Protein AF-0000000078792169 (afdb_homodimer)

Structure (mmCIF, N/CA/C/O backbone):
data_AF-0000000078792169-model_v1
#
loop_
_entity.id
_entity.type
_entity.pdbx_description
1 polymer 'PTS system, Fru family, IIB component'
#
loop_
_atom_site.group_PDB
_atom_site.id
_atom_site.type_symbol
_atom_site.label_atom_id
_atom_site.label_alt_id
_atom_site.label_comp_id
_atom_site.label_asym_id
_atom_site.label_entity_id
_atom_site.label_seq_id
_atom_site.pdbx_PDB_ins_code
_atom_site.Cartn_x
_atom_site.Cartn_y
_atom_site.Cartn_z
_atom_site.occupancy
_atom_site.B_iso_or_equiv
_atom_site.auth_seq_id
_atom_site.auth_comp_id
_atom_site.auth_asym_id
_atom_site.auth_atom_id
_atom_site.pdbx_PDB_model_num
ATOM 1 N N . MET A 1 1 ? 12.461 13.266 -3.463 1 94.94 1 MET A N 1
ATOM 2 C CA . MET A 1 1 ? 11.32 12.664 -4.148 1 94.94 1 MET A CA 1
ATOM 3 C C . MET A 1 1 ? 10.031 13.398 -3.814 1 94.94 1 MET A C 1
ATOM 5 O O . MET A 1 1 ? 10.016 14.266 -2.939 1 94.94 1 MET A O 1
ATOM 9 N N . LYS A 1 2 ? 8.969 13.133 -4.602 1 97.81 2 LYS A N 1
ATOM 10 C CA . LYS A 1 2 ? 7.66 13.734 -4.355 1 97.81 2 LYS A CA 1
ATOM 11 C C . LYS A 1 2 ? 6.695 12.711 -3.756 1 97.81 2 LYS A C 1
ATOM 13 O O . LYS A 1 2 ? 6.398 11.688 -4.379 1 97.81 2 LYS A O 1
ATOM 18 N N . ILE A 1 3 ? 6.25 13.055 -2.539 1 98.5 3 ILE A N 1
ATOM 19 C CA . ILE A 1 3 ? 5.359 12.164 -1.798 1 98.5 3 ILE A CA 1
ATOM 20 C C . ILE A 1 3 ? 3.992 12.82 -1.635 1 98.5 3 ILE A C 1
ATOM 22 O O . ILE A 1 3 ? 3.9 14.016 -1.333 1 98.5 3 ILE A O 1
ATOM 26 N N . VAL A 1 4 ? 2.941 12.086 -1.931 1 98.88 4 VAL A N 1
ATOM 27 C CA . VAL A 1 4 ? 1.615 12.516 -1.499 1 98.88 4 VAL A CA 1
ATOM 28 C C . VAL A 1 4 ? 1.024 11.484 -0.538 1 98.88 4 VAL A C 1
ATOM 30 O O . VAL A 1 4 ? 1.412 10.312 -0.557 1 98.88 4 VAL A O 1
ATOM 33 N N . GLY A 1 5 ? 0.133 11.961 0.322 1 98.5 5 GLY A N 1
ATOM 34 C CA . GLY A 1 5 ? -0.424 11 1.265 1 98.5 5 GLY A CA 1
ATOM 35 C C . GLY A 1 5 ? -1.726 11.469 1.89 1 98.5 5 GLY A C 1
ATOM 36 O O . GLY A 1 5 ? -2.16 12.602 1.66 1 98.5 5 GLY A O 1
ATOM 37 N N . ILE A 1 6 ? -2.41 10.523 2.574 1 98.75 6 ILE A N 1
ATOM 38 C CA . ILE A 1 6 ? -3.576 10.797 3.406 1 98.75 6 ILE A CA 1
ATOM 39 C C . ILE A 1 6 ? -3.328 10.281 4.824 1 98.75 6 ILE A C 1
ATOM 41 O O . ILE A 1 6 ? -2.793 9.188 5.012 1 98.75 6 ILE A O 1
ATOM 45 N N . SER A 1 7 ? -3.629 11.055 5.762 1 9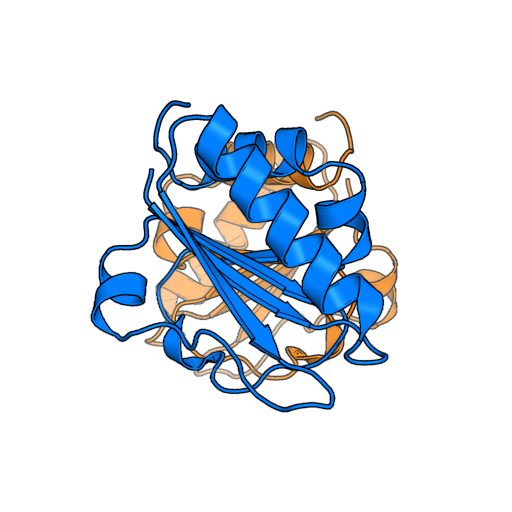8.75 7 SER A N 1
ATOM 46 C CA . SER A 1 7 ? -3.68 10.586 7.141 1 98.75 7 SER A CA 1
ATOM 47 C C . SER A 1 7 ? -5.105 10.609 7.684 1 98.75 7 SER A C 1
ATOM 49 O O . SER A 1 7 ? -5.844 11.57 7.453 1 98.75 7 SER A O 1
ATOM 51 N N . ALA A 1 8 ? -5.562 9.57 8.305 1 98.38 8 ALA A N 1
ATOM 52 C CA . ALA A 1 8 ? -6.906 9.43 8.867 1 98.38 8 ALA A CA 1
ATOM 53 C C . ALA A 1 8 ? -6.922 8.406 10 1 98.38 8 ALA A C 1
ATOM 55 O O . ALA A 1 8 ? -6.781 7.203 9.766 1 98.38 8 ALA A O 1
ATOM 56 N N . CYS A 1 9 ? -7.145 8.883 11.242 1 97.5 9 CYS A N 1
ATOM 57 C CA . CYS A 1 9 ? -7.246 7.949 12.359 1 97.5 9 CYS A CA 1
ATOM 58 C C . CYS A 1 9 ? -8.703 7.602 12.648 1 97.5 9 CYS A C 1
ATOM 60 O O . CYS A 1 9 ? -9.617 8.258 12.141 1 97.5 9 CYS A O 1
ATOM 62 N N . ALA A 1 10 ? -8.875 6.68 13.469 1 95.5 10 ALA A N 1
ATOM 63 C CA . ALA A 1 10 ? -10.211 6.156 13.75 1 95.5 10 ALA A CA 1
ATOM 64 C C . ALA A 1 10 ? -11.094 7.227 14.391 1 95.5 10 ALA A C 1
ATOM 66 O O . ALA A 1 10 ? -12.281 7.332 14.07 1 95.5 10 ALA A O 1
ATOM 67 N N . ALA A 1 11 ? -10.484 8.062 15.234 1 95.38 11 ALA A N 1
ATOM 68 C CA . ALA A 1 11 ? -11.258 9.086 15.945 1 95.38 11 ALA A CA 1
ATOM 69 C C . ALA A 1 11 ? -11.352 10.367 15.125 1 95.38 11 ALA A C 1
ATOM 71 O O . ALA A 1 11 ? -12.172 11.242 15.414 1 95.38 11 ALA A O 1
ATOM 72 N N . GLY A 1 12 ? -10.547 10.438 14.094 1 94.75 12 GLY A N 1
ATOM 73 C CA . GLY A 1 12 ? -10.555 11.594 13.211 1 94.75 12 GLY A CA 1
ATOM 74 C C . GLY A 1 12 ? -10.008 12.844 13.875 1 94.75 12 GLY A C 1
ATOM 75 O O . GLY A 1 12 ? -10.328 13.961 13.453 1 94.75 12 GLY A O 1
ATOM 76 N N . ILE A 1 13 ? -9.125 12.703 14.828 1 95.44 13 ILE A N 1
ATOM 77 C CA . ILE A 1 13 ? -8.672 13.859 15.594 1 95.44 13 ILE A CA 1
ATOM 78 C C . ILE A 1 13 ? -7.148 13.883 15.648 1 95.44 13 ILE A C 1
ATOM 80 O O . ILE A 1 13 ? -6.488 14.164 14.641 1 95.44 13 ILE A O 1
ATOM 84 N N . ALA A 1 14 ? -6.578 13.516 16.891 1 96.56 14 ALA A N 1
ATOM 85 C CA . ALA A 1 14 ? -5.188 13.797 17.219 1 96.56 14 ALA A CA 1
ATOM 86 C C . ALA A 1 14 ? -4.234 13.023 16.312 1 96.56 14 ALA A C 1
ATOM 88 O O . ALA A 1 14 ? -3.316 13.602 15.734 1 96.56 14 ALA A O 1
ATOM 89 N N . HIS A 1 15 ? -4.492 11.75 16.141 1 98.12 15 HIS A N 1
ATOM 90 C CA . HIS A 1 15 ? -3.52 10.953 15.398 1 98.12 15 HIS A CA 1
ATOM 91 C C . HIS A 1 15 ? -3.508 11.32 13.922 1 98.12 15 HIS A C 1
ATOM 93 O O . HIS A 1 15 ? -2.475 11.211 13.258 1 98.12 15 HIS A O 1
ATOM 99 N N . THR A 1 16 ? -4.695 11.812 13.43 1 98.44 16 THR A N 1
ATOM 100 C CA . THR A 1 16 ? -4.777 12.289 12.047 1 98.44 16 THR A CA 1
ATOM 101 C C . THR A 1 16 ? -3.795 13.43 11.812 1 98.44 16 THR A C 1
ATOM 103 O O . THR A 1 16 ? -2.988 13.383 10.883 1 98.44 16 THR A O 1
ATOM 106 N N . TYR A 1 17 ? -3.719 14.352 12.695 1 98.38 17 TYR A N 1
ATOM 107 C CA . TYR A 1 17 ? -2.943 15.57 12.5 1 98.38 17 TYR A CA 1
ATOM 108 C C . TYR A 1 17 ? -1.492 15.367 12.914 1 98.38 17 TYR A C 1
ATOM 110 O O . TYR A 1 17 ? -0.578 15.898 12.281 1 98.38 17 TYR A O 1
ATOM 118 N N . ILE A 1 18 ? -1.278 14.57 13.906 1 98.69 18 ILE A N 1
ATOM 119 C CA . ILE A 1 18 ? 0.078 14.258 14.344 1 98.69 18 ILE A CA 1
ATOM 120 C C . ILE A 1 18 ? 0.81 13.492 13.242 1 98.69 18 ILE A C 1
ATOM 122 O O . ILE A 1 18 ? 1.957 13.805 12.922 1 98.69 18 ILE A O 1
ATOM 126 N N . ALA A 1 19 ? 0.123 12.539 12.703 1 98.69 19 ALA A N 1
ATOM 127 C CA . ALA A 1 19 ? 0.736 11.766 11.625 1 98.69 19 ALA A CA 1
ATOM 128 C C . ALA A 1 19 ? 1.153 12.672 10.469 1 98.69 19 ALA A C 1
ATOM 130 O O . ALA A 1 19 ? 2.273 12.57 9.961 1 98.69 19 ALA A O 1
ATOM 131 N N . LYS A 1 20 ? 0.265 13.555 10.07 1 98.75 20 LYS A N 1
ATOM 132 C CA . LYS A 1 20 ? 0.604 14.5 9.008 1 98.75 20 LYS A CA 1
ATOM 133 C C . LYS A 1 20 ? 1.866 15.289 9.359 1 98.75 20 LYS A C 1
ATOM 135 O O . LYS A 1 20 ? 2.795 15.367 8.555 1 98.75 20 LYS A O 1
ATOM 140 N N . GLU A 1 21 ? 1.903 15.812 10.523 1 98.81 21 GLU A N 1
ATOM 141 C CA . GLU A 1 21 ? 3.035 16.641 10.93 1 98.81 21 GLU A CA 1
ATOM 142 C C . GLU A 1 21 ? 4.336 15.844 10.914 1 98.81 21 GLU A C 1
ATOM 144 O O . GLU A 1 21 ? 5.363 16.328 10.438 1 98.81 21 GLU A O 1
ATOM 149 N N . LYS A 1 22 ? 4.246 14.641 11.469 1 98.75 22 LYS A N 1
ATOM 150 C CA . LYS A 1 22 ? 5.422 13.781 11.516 1 98.75 22 LYS A CA 1
ATOM 151 C C . LYS A 1 22 ? 5.898 13.422 10.109 1 98.75 22 LYS A C 1
ATOM 153 O O . LYS A 1 22 ? 7.098 13.422 9.836 1 98.75 22 LYS A O 1
ATOM 158 N N . ILE A 1 23 ? 5.008 13.094 9.195 1 98.69 23 ILE A N 1
ATOM 159 C CA . ILE A 1 23 ? 5.348 12.734 7.82 1 98.69 23 ILE A CA 1
ATOM 160 C C . ILE A 1 23 ? 5.996 13.922 7.117 1 98.69 23 ILE A C 1
ATOM 162 O O . ILE A 1 23 ? 7.043 13.781 6.48 1 98.69 23 ILE A O 1
ATOM 166 N N . LEU A 1 24 ? 5.391 15.141 7.262 1 98.88 24 LEU A N 1
ATOM 167 C CA . LEU A 1 24 ? 5.906 16.328 6.602 1 98.88 24 LEU A CA 1
ATOM 168 C C . LEU A 1 24 ? 7.305 16.672 7.098 1 98.88 24 LEU A C 1
ATOM 170 O O . LEU A 1 24 ? 8.195 16.984 6.305 1 98.88 24 LEU A O 1
ATOM 174 N N . GLN A 1 25 ? 7.445 16.547 8.359 1 98.75 25 GLN A N 1
ATOM 175 C CA . GLN A 1 25 ? 8.75 16.859 8.93 1 98.75 25 GLN A CA 1
ATOM 176 C C . GLN A 1 25 ? 9.805 15.867 8.461 1 98.75 25 GLN A C 1
ATOM 178 O O . GLN A 1 25 ? 10.906 16.266 8.07 1 98.75 25 GLN A O 1
ATOM 183 N N . ALA A 1 26 ? 9.516 14.594 8.539 1 98.56 26 ALA A N 1
ATOM 184 C CA . ALA A 1 26 ? 10.461 13.562 8.125 1 98.56 26 ALA A CA 1
ATOM 185 C C . ALA A 1 26 ? 10.812 13.703 6.645 1 98.56 26 ALA A C 1
ATOM 187 O O . ALA A 1 26 ? 11.969 13.523 6.254 1 98.56 26 ALA A O 1
ATOM 188 N N . ALA A 1 27 ? 9.805 13.992 5.848 1 98.5 27 ALA A N 1
ATOM 189 C CA . ALA A 1 27 ? 10.039 14.203 4.422 1 98.5 27 ALA A CA 1
ATOM 190 C C . ALA A 1 27 ? 10.969 15.391 4.191 1 98.5 27 ALA A C 1
ATOM 192 O O . ALA A 1 27 ? 11.914 15.305 3.402 1 98.5 27 ALA A O 1
ATOM 193 N N . LYS A 1 28 ? 10.633 16.438 4.879 1 98.56 28 LYS A N 1
ATOM 194 C CA . LYS A 1 28 ? 11.469 17.625 4.773 1 98.56 28 LYS A CA 1
ATOM 195 C C . LYS A 1 28 ? 12.914 17.328 5.164 1 98.56 28 LYS A C 1
ATOM 197 O O . LYS A 1 28 ? 13.852 17.703 4.449 1 98.56 28 LYS A O 1
ATOM 202 N N . ASP A 1 29 ? 13.117 16.609 6.195 1 98.31 29 ASP A N 1
ATOM 203 C CA . ASP A 1 29 ? 14.453 16.266 6.684 1 98.31 29 ASP A CA 1
ATOM 204 C C . ASP A 1 29 ? 15.203 15.406 5.664 1 98.31 29 ASP A C 1
ATOM 206 O O . ASP A 1 29 ? 16.438 15.461 5.59 1 98.31 29 ASP A O 1
ATOM 210 N N . ALA A 1 30 ? 14.492 14.664 4.961 1 97.31 30 ALA A N 1
ATOM 211 C CA . ALA A 1 30 ? 15.094 13.773 3.971 1 97.31 30 ALA A CA 1
ATOM 212 C C . ALA A 1 30 ? 15.281 14.492 2.635 1 97.31 30 ALA A C 1
ATOM 214 O O . ALA A 1 30 ? 15.805 13.906 1.682 1 97.31 30 ALA A O 1
ATOM 215 N N . GLY A 1 31 ? 14.805 15.719 2.551 1 97.5 31 GLY A N 1
ATOM 216 C CA . GLY A 1 31 ? 14.953 16.5 1.328 1 97.5 31 GLY A CA 1
ATOM 217 C C . GLY A 1 31 ? 13.844 16.234 0.326 1 97.5 31 GLY A C 1
ATOM 218 O O . GLY A 1 31 ? 14.008 16.484 -0.869 1 97.5 31 GLY A O 1
ATOM 219 N N . ASP A 1 32 ? 12.75 15.742 0.793 1 98 32 ASP A N 1
ATOM 220 C CA . ASP A 1 32 ? 11.633 15.398 -0.078 1 98 32 ASP A CA 1
ATOM 221 C C . ASP A 1 32 ? 10.562 16.484 -0.056 1 98 32 ASP A C 1
ATOM 223 O O . ASP A 1 32 ? 10.531 17.312 0.86 1 98 32 ASP A O 1
ATOM 227 N N . THR A 1 33 ? 9.805 16.5 -1.119 1 98.25 33 THR A N 1
ATOM 228 C CA . THR A 1 33 ? 8.555 17.266 -1.12 1 98.25 33 THR A CA 1
ATOM 229 C C . THR A 1 33 ? 7.375 16.344 -0.781 1 98.25 33 THR A C 1
ATOM 231 O O . THR A 1 33 ? 7.23 15.273 -1.359 1 98.25 33 THR A O 1
ATOM 234 N N . ALA A 1 34 ? 6.562 16.859 0.216 1 98.75 34 ALA A N 1
ATOM 235 C CA . ALA A 1 34 ? 5.445 16.016 0.613 1 98.75 34 ALA A CA 1
ATOM 236 C C . ALA A 1 34 ? 4.172 16.828 0.802 1 98.75 34 ALA A C 1
ATOM 238 O O . ALA A 1 34 ? 4.215 17.953 1.325 1 98.75 34 ALA A O 1
ATOM 239 N N . TYR A 1 35 ? 3.049 16.328 0.311 1 98.94 35 TYR A N 1
ATOM 240 C CA . TYR A 1 35 ? 1.71 16.859 0.557 1 98.94 35 TYR A CA 1
ATOM 241 C C . TYR A 1 35 ? 0.825 15.805 1.212 1 98.94 35 TYR A C 1
ATOM 243 O O . TYR A 1 35 ? 0.698 14.688 0.704 1 98.94 35 TYR A O 1
ATOM 251 N N . VAL A 1 36 ? 0.231 16.203 2.35 1 98.88 36 VAL A N 1
ATOM 252 C CA . VAL A 1 36 ? -0.573 15.219 3.07 1 98.88 36 VAL A CA 1
ATOM 253 C C . VAL A 1 36 ? -1.98 15.766 3.295 1 98.88 36 VAL A C 1
ATOM 255 O O . VAL A 1 36 ? -2.154 16.797 3.955 1 98.88 36 VAL A O 1
ATOM 258 N N . GLU A 1 37 ? -2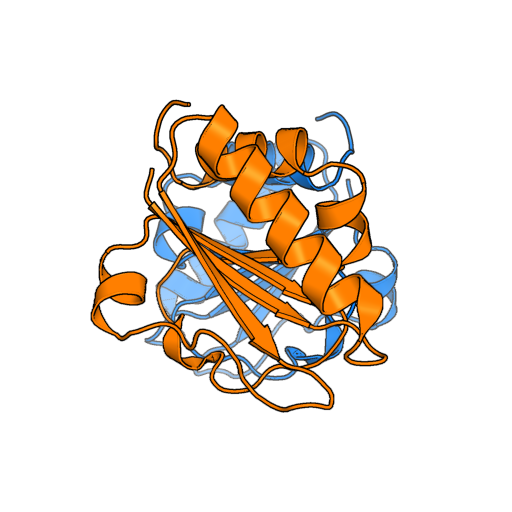.939 15.133 2.705 1 98.88 37 GLU A N 1
ATOM 259 C CA . GLU A 1 37 ? -4.363 15.352 2.932 1 98.88 37 GLU A CA 1
ATOM 260 C C . GLU A 1 37 ? -4.824 14.695 4.23 1 98.88 37 GLU A C 1
ATOM 262 O O . GLU A 1 37 ? -4.434 13.562 4.531 1 98.88 37 GLU A O 1
ATOM 267 N N . THR A 1 38 ? -5.613 15.414 5.043 1 98.75 38 THR A N 1
ATOM 268 C CA . THR A 1 38 ? -6.18 14.812 6.242 1 98.75 38 THR A CA 1
ATOM 269 C C . THR A 1 38 ? -7.672 14.555 6.062 1 98.75 38 THR A C 1
ATOM 271 O O . THR A 1 38 ? -8.383 15.359 5.457 1 98.75 38 THR A O 1
ATOM 274 N N . GLN A 1 39 ? -8.18 13.438 6.539 1 98.25 39 GLN A N 1
ATOM 275 C CA . GLN A 1 39 ? -9.602 13.109 6.598 1 98.25 39 GLN A CA 1
ATOM 276 C C . GLN A 1 39 ? -10.023 12.727 8.016 1 98.25 39 GLN A C 1
ATOM 278 O O . GLN A 1 39 ? -9.5 11.766 8.586 1 98.25 39 GLN A O 1
ATOM 283 N N . GLY A 1 40 ? -10.852 13.547 8.586 1 96.62 40 GLY A N 1
ATOM 284 C CA . GLY A 1 40 ? -11.312 13.32 9.945 1 96.62 40 GLY A CA 1
ATOM 285 C C . GLY A 1 40 ? -12.664 13.938 10.227 1 96.62 40 GLY A C 1
ATOM 286 O O . GLY A 1 40 ? -13.508 14.055 9.336 1 96.62 40 GLY A O 1
ATOM 287 N N . THR A 1 41 ? -12.898 14.211 11.508 1 95.88 41 THR A N 1
ATOM 288 C CA . THR A 1 41 ? -14.203 14.672 11.977 1 95.88 41 THR A CA 1
ATOM 289 C C . THR A 1 41 ? -14.539 16.031 11.375 1 95.88 41 THR A C 1
ATOM 291 O O . THR A 1 41 ? -15.711 16.375 11.203 1 95.88 41 THR A O 1
ATOM 294 N N . ILE A 1 42 ? -13.555 16.797 11.109 1 94.19 42 ILE A N 1
ATOM 295 C CA . ILE A 1 42 ? -13.773 18.141 10.562 1 94.19 42 ILE A CA 1
ATOM 296 C C . ILE A 1 42 ? -13.914 18.062 9.047 1 94.19 42 ILE A C 1
ATOM 298 O O . ILE A 1 42 ? -14.195 19.062 8.391 1 94.19 42 ILE A O 1
ATOM 302 N N . GLY A 1 43 ? -13.758 16.953 8.508 1 96.62 43 GLY A N 1
ATOM 303 C CA . GLY A 1 43 ? -13.797 16.781 7.062 1 96.62 43 GLY A CA 1
ATOM 304 C C . GLY A 1 43 ? -12.414 16.656 6.445 1 96.62 43 GLY A C 1
ATOM 305 O O . GLY A 1 43 ? -11.477 16.203 7.102 1 96.62 43 GLY A O 1
ATOM 306 N N . THR A 1 44 ? -12.383 16.922 5.117 1 97.88 44 THR A N 1
ATOM 307 C CA . THR A 1 44 ? -11.125 16.844 4.383 1 97.88 44 THR A CA 1
ATOM 308 C C . THR A 1 44 ? -10.406 18.188 4.41 1 97.88 44 THR A C 1
ATOM 310 O O . THR A 1 44 ? -11 19.219 4.102 1 97.88 44 THR A O 1
ATOM 313 N N . GLU A 1 45 ? -9.156 18.141 4.887 1 98.06 45 GLU A N 1
ATOM 314 C CA . GLU A 1 45 ? -8.328 19.344 4.844 1 98.06 45 GLU A CA 1
ATOM 315 C C . GLU A 1 45 ? -7.074 19.125 4 1 98.06 45 GLU A C 1
ATOM 317 O O . GLU A 1 45 ? -6.551 18 3.949 1 98.06 45 GLU A O 1
ATOM 322 N N . ASP A 1 46 ? -6.555 20.25 3.307 1 98.44 46 ASP A N 1
ATOM 323 C CA . ASP A 1 46 ? -5.383 20.219 2.439 1 98.44 46 ASP A CA 1
ATOM 324 C C . ASP A 1 46 ? -5.523 19.141 1.364 1 98.44 46 ASP A C 1
ATOM 326 O O . ASP A 1 46 ? -4.609 18.344 1.161 1 98.44 46 ASP A O 1
ATOM 330 N N . ALA A 1 47 ? -6.668 19.156 0.768 1 98.62 47 ALA A N 1
ATOM 331 C CA . ALA A 1 47 ? -6.969 18.156 -0.257 1 98.62 47 ALA A CA 1
ATOM 332 C C . ALA A 1 47 ? -5.891 18.141 -1.339 1 98.62 47 ALA A C 1
ATOM 334 O O . ALA A 1 47 ? -5.453 19.203 -1.802 1 98.62 47 ALA A O 1
ATOM 335 N N . LEU A 1 48 ? -5.492 16.938 -1.703 1 98.75 48 LEU A N 1
ATOM 336 C CA . LEU A 1 48 ? -4.504 16.781 -2.762 1 98.75 48 LEU A CA 1
ATOM 337 C C . LEU A 1 48 ? -5.078 17.188 -4.113 1 98.75 48 LEU A C 1
ATOM 339 O O . LEU A 1 48 ? -6.234 16.906 -4.414 1 98.75 48 LEU A O 1
ATOM 343 N N . THR A 1 49 ? -4.25 17.844 -4.863 1 98.5 49 THR A N 1
ATOM 344 C CA . THR A 1 49 ? -4.664 18.188 -6.219 1 98.5 49 THR A CA 1
ATOM 345 C C . THR A 1 49 ? -4.285 17.078 -7.195 1 98.5 49 THR A C 1
ATOM 347 O O . THR A 1 49 ? -3.41 16.266 -6.906 1 98.5 49 THR A O 1
ATOM 350 N N . SER A 1 50 ? -5.035 17.109 -8.336 1 97.81 50 SER A N 1
ATOM 351 C CA . SER A 1 50 ? -4.715 16.141 -9.383 1 97.81 50 SER A CA 1
ATOM 352 C C . SER A 1 50 ? -3.264 16.281 -9.836 1 97.81 50 SER A C 1
ATOM 354 O O . SER A 1 50 ? -2.615 15.289 -10.172 1 97.81 50 SER A O 1
ATOM 356 N N . GLU A 1 51 ? -2.738 17.469 -9.906 1 98.38 51 GLU A N 1
ATOM 357 C CA . GLU A 1 51 ? -1.356 17.719 -10.305 1 98.38 51 GLU A CA 1
ATOM 358 C C . GLU A 1 51 ? -0.376 17.125 -9.297 1 98.38 51 GLU A C 1
ATOM 360 O O . GLU A 1 51 ? 0.605 16.484 -9.68 1 98.38 51 GLU A O 1
ATOM 365 N N . GLN A 1 52 ? -0.597 17.344 -8.031 1 98.56 52 GLN A N 1
ATOM 366 C CA . GLN A 1 52 ? 0.244 16.781 -6.98 1 98.56 52 GLN A CA 1
ATOM 367 C C . GLN A 1 52 ? 0.291 15.25 -7.078 1 98.56 52 GLN A C 1
ATOM 369 O O . GLN A 1 52 ? 1.361 14.648 -6.965 1 98.56 52 GLN A O 1
ATOM 374 N N . ILE A 1 53 ? -0.869 14.633 -7.27 1 98.31 53 ILE A N 1
ATOM 375 C CA . ILE A 1 53 ? -0.974 13.18 -7.34 1 98.31 53 ILE A CA 1
ATOM 376 C C . ILE A 1 53 ? -0.232 12.672 -8.578 1 98.31 53 ILE A C 1
ATOM 378 O O . ILE A 1 53 ? 0.525 11.703 -8.492 1 98.31 53 ILE A O 1
ATOM 382 N N . SER A 1 54 ? -0.451 13.359 -9.664 1 97.19 54 SER A N 1
ATOM 383 C CA . SER A 1 54 ? 0.174 12.93 -10.914 1 97.19 54 SER A CA 1
ATOM 384 C C . SER A 1 54 ? 1.694 13 -10.82 1 97.19 54 SER A C 1
ATOM 386 O O . SER A 1 54 ? 2.395 12.156 -11.383 1 97.19 54 SER A O 1
ATOM 388 N N . GLN A 1 55 ? 2.242 13.922 -10.125 1 97.31 55 GLN A N 1
ATOM 389 C CA . GLN A 1 55 ? 3.682 14.164 -10.07 1 97.31 55 GLN A CA 1
ATOM 390 C C . GLN A 1 55 ? 4.328 13.336 -8.961 1 97.31 55 GLN A C 1
ATOM 392 O O . GLN A 1 55 ? 5.559 13.242 -8.891 1 97.31 55 GLN A O 1
ATOM 397 N N . ALA A 1 56 ? 3.516 12.742 -8.148 1 97.88 56 ALA A N 1
ATOM 398 C CA . ALA A 1 56 ? 4.051 12.031 -6.992 1 97.88 56 ALA A CA 1
ATOM 399 C C . ALA A 1 56 ? 4.777 10.758 -7.418 1 97.88 56 ALA A C 1
ATOM 401 O O . ALA A 1 56 ? 4.316 10.047 -8.312 1 97.88 56 ALA A O 1
ATOM 402 N N . ASP A 1 57 ? 5.891 10.484 -6.707 1 97.25 57 ASP A N 1
ATOM 403 C CA . ASP A 1 57 ? 6.641 9.242 -6.922 1 97.25 57 ASP A CA 1
ATOM 404 C C . ASP A 1 57 ? 6.023 8.086 -6.141 1 97.25 57 ASP A C 1
ATOM 406 O O . ASP A 1 57 ? 6.152 6.926 -6.535 1 97.25 57 ASP A O 1
ATOM 410 N N . ILE A 1 58 ? 5.398 8.477 -5.105 1 97.94 58 ILE A N 1
ATOM 411 C CA . ILE A 1 58 ? 4.84 7.449 -4.23 1 97.94 58 ILE A CA 1
ATOM 412 C C . ILE A 1 58 ? 3.729 8.047 -3.375 1 97.94 58 ILE A C 1
ATOM 414 O O . ILE A 1 58 ? 3.742 9.25 -3.074 1 97.94 58 ILE A O 1
ATOM 418 N N . VAL A 1 59 ? 2.707 7.199 -3.029 1 98.62 59 VAL A N 1
ATOM 419 C CA . VAL A 1 59 ? 1.587 7.574 -2.17 1 98.62 59 VAL A CA 1
ATOM 420 C C . VAL A 1 59 ? 1.728 6.891 -0.811 1 98.62 59 VAL A C 1
ATOM 422 O O . VAL A 1 59 ? 1.961 5.684 -0.737 1 98.62 59 VAL A O 1
ATOM 425 N N . LEU A 1 60 ? 1.637 7.656 0.231 1 98.81 60 LEU A N 1
ATOM 426 C CA . LEU A 1 60 ? 1.646 7.125 1.59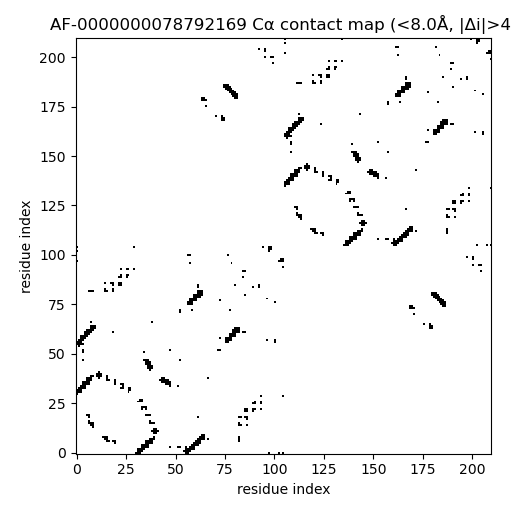 1 98.81 60 LEU A CA 1
ATOM 427 C C . LEU A 1 60 ? 0.285 7.309 2.254 1 98.81 60 LEU A C 1
ATOM 429 O O . LEU A 1 60 ? -0.135 8.438 2.518 1 98.81 60 LEU A O 1
ATOM 433 N N . LEU A 1 61 ? -0.374 6.223 2.533 1 98.56 61 LEU A N 1
ATOM 434 C CA . LEU A 1 61 ? -1.623 6.258 3.285 1 98.56 61 LEU A CA 1
ATOM 435 C C . LEU A 1 61 ? -1.398 5.824 4.73 1 98.56 61 LEU A C 1
ATOM 437 O O . LEU A 1 61 ? -1.21 4.637 5.004 1 98.56 61 LEU A O 1
ATOM 441 N N . ALA A 1 62 ? -1.351 6.793 5.586 1 98.5 62 ALA A N 1
ATOM 442 C CA . ALA A 1 62 ? -1.294 6.539 7.023 1 98.5 62 ALA A CA 1
ATOM 443 C C . ALA A 1 62 ? -2.689 6.562 7.641 1 98.5 62 ALA A C 1
ATOM 445 O O . ALA A 1 62 ? -3.127 7.586 8.164 1 98.5 62 ALA A O 1
ATOM 446 N N . ILE A 1 63 ? -3.344 5.391 7.613 1 98.06 63 ILE A N 1
ATOM 447 C CA . ILE A 1 63 ? -4.777 5.414 7.879 1 98.06 63 ILE A CA 1
ATOM 448 C C . ILE A 1 63 ? -5.164 4.219 8.75 1 98.06 63 ILE A C 1
ATOM 450 O O . ILE A 1 63 ? -4.547 3.154 8.656 1 98.06 63 ILE A O 1
ATOM 454 N N . ASP A 1 64 ? -6.195 4.469 9.547 1 96.31 64 ASP A N 1
ATOM 455 C CA . ASP A 1 64 ? -6.762 3.412 10.383 1 96.31 64 ASP A CA 1
ATOM 456 C C . ASP A 1 64 ? -8.195 3.098 9.969 1 96.31 64 ASP A C 1
ATOM 458 O O . ASP A 1 64 ? -8.836 2.209 10.539 1 96.31 64 ASP A O 1
ATOM 462 N N . VAL A 1 65 ? -8.719 3.879 8.969 1 94.5 65 VAL A N 1
ATOM 463 C CA . VAL A 1 65 ? -10.102 3.729 8.508 1 94.5 65 VAL A CA 1
ATOM 464 C C . VAL A 1 65 ? -10.148 3.84 6.984 1 94.5 65 VAL A C 1
ATOM 466 O O . VAL A 1 65 ? -9.156 4.223 6.352 1 94.5 65 VAL A O 1
ATOM 469 N N . LYS A 1 66 ? -11.305 3.492 6.496 1 92.44 66 LYS A N 1
ATOM 470 C CA . LYS A 1 66 ? -11.523 3.711 5.066 1 92.44 66 LYS A CA 1
ATOM 471 C C . LYS A 1 66 ? -11.477 5.199 4.727 1 92.44 66 LYS A C 1
ATOM 473 O O . LYS A 1 66 ? -11.984 6.027 5.484 1 92.44 66 LYS A O 1
ATOM 478 N N . ILE A 1 67 ? -10.906 5.43 3.543 1 95.06 67 ILE A N 1
ATOM 479 C CA . ILE A 1 67 ? -10.805 6.832 3.154 1 95.06 67 ILE A CA 1
ATOM 480 C C . ILE A 1 67 ? -11.578 7.066 1.859 1 95.06 67 ILE A C 1
ATOM 482 O O . ILE A 1 67 ? -11.828 6.129 1.103 1 95.06 67 ILE A O 1
ATOM 486 N N . ALA A 1 68 ? -11.953 8.305 1.704 1 95.06 68 ALA A N 1
ATOM 487 C CA . ALA A 1 68 ? -12.602 8.727 0.461 1 95.06 68 ALA A CA 1
ATOM 488 C C . ALA A 1 68 ? -11.562 9.023 -0.62 1 95.06 68 ALA A C 1
ATOM 490 O O . ALA A 1 68 ? -10.469 9.508 -0.323 1 95.06 68 ALA A O 1
ATOM 491 N N . GLY A 1 69 ? -11.961 8.727 -1.842 1 95.06 69 GLY A N 1
ATOM 492 C CA . GLY A 1 69 ? -11.156 9.141 -2.982 1 95.06 69 GLY A CA 1
ATOM 493 C C . GLY A 1 69 ? -9.922 8.281 -3.182 1 95.06 69 GLY A C 1
ATOM 494 O O . GLY A 1 69 ? -8.906 8.758 -3.697 1 95.06 69 GLY A O 1
ATOM 495 N N . ARG A 1 70 ? -9.867 7.07 -2.697 1 94.38 70 ARG A N 1
ATOM 496 C CA . ARG A 1 70 ? -8.727 6.18 -2.859 1 94.38 70 ARG A CA 1
ATOM 497 C C . ARG A 1 70 ? -8.438 5.922 -4.332 1 94.38 70 ARG A C 1
ATOM 499 O O . ARG A 1 70 ? -7.289 5.672 -4.711 1 94.38 70 ARG A O 1
ATOM 506 N N . GLU A 1 71 ? -9.523 5.891 -5.133 1 92.38 71 GLU A N 1
ATOM 507 C CA . GLU A 1 71 ? -9.422 5.578 -6.555 1 92.38 71 GLU A CA 1
ATOM 508 C C . GLU A 1 71 ? -8.508 6.562 -7.273 1 92.38 71 GLU A C 1
ATOM 510 O O . GLU A 1 71 ? -7.996 6.266 -8.352 1 92.38 71 GLU A O 1
ATOM 515 N N . ARG A 1 72 ? -8.258 7.719 -6.703 1 96 72 ARG A N 1
ATOM 516 C CA . ARG A 1 72 ? -7.414 8.742 -7.309 1 96 72 ARG A CA 1
ATOM 517 C C . ARG A 1 72 ? -5.961 8.273 -7.383 1 96 72 ARG A C 1
ATOM 519 O O . ARG A 1 72 ? -5.16 8.852 -8.117 1 96 72 ARG A O 1
ATOM 526 N N . PHE A 1 73 ? -5.652 7.215 -6.629 1 96.56 73 PHE A N 1
ATOM 527 C CA . PHE A 1 73 ? -4.27 6.758 -6.555 1 96.56 73 PHE A CA 1
ATOM 528 C C . PHE A 1 73 ? -4.055 5.539 -7.445 1 96.56 73 PHE A C 1
ATOM 530 O O . PHE A 1 73 ? -3.023 4.871 -7.352 1 96.56 73 PHE A O 1
ATOM 537 N N . ALA A 1 74 ? -5.043 5.203 -8.281 1 90.69 74 ALA A N 1
ATOM 538 C CA . ALA A 1 74 ? -4.918 4.062 -9.18 1 90.69 74 ALA A CA 1
ATOM 539 C C . ALA A 1 74 ? -3.674 4.184 -10.055 1 90.69 74 ALA A C 1
ATOM 541 O O . ALA A 1 74 ? -3.379 5.262 -10.578 1 90.69 74 ALA A O 1
ATOM 542 N N . GLY A 1 75 ? -2.959 3.076 -10.086 1 90.81 75 GLY A N 1
ATOM 543 C CA . GLY A 1 75 ? -1.788 3.035 -10.945 1 90.81 75 GLY A CA 1
ATOM 544 C C . GLY A 1 75 ? -0.53 3.541 -10.266 1 90.81 75 GLY A C 1
ATOM 545 O O . GLY A 1 75 ? 0.564 3.451 -10.82 1 90.81 75 GLY A O 1
ATOM 546 N N . LYS A 1 76 ? -0.672 4.117 -9.109 1 94.81 76 LYS A N 1
ATOM 547 C CA . LYS A 1 76 ? 0.465 4.605 -8.336 1 94.81 76 LYS A CA 1
ATOM 548 C C . LYS A 1 76 ? 1.028 3.512 -7.438 1 94.81 76 LYS A C 1
ATOM 550 O O . LYS A 1 76 ? 0.361 2.508 -7.176 1 94.81 76 LYS A O 1
ATOM 555 N N . LYS A 1 77 ? 2.27 3.646 -7.031 1 96.56 77 LYS A N 1
ATOM 556 C CA . LYS A 1 77 ? 2.799 2.871 -5.914 1 96.56 77 LYS A CA 1
ATOM 557 C C . LYS A 1 77 ? 2.268 3.391 -4.582 1 96.56 77 LYS A C 1
ATOM 559 O O . LYS A 1 77 ? 2.422 4.574 -4.266 1 96.56 77 LYS A O 1
ATOM 564 N N . VAL A 1 78 ? 1.648 2.553 -3.846 1 97.88 78 VAL A N 1
ATOM 565 C CA . VAL A 1 78 ? 1.002 2.967 -2.605 1 97.88 78 VAL A CA 1
ATOM 566 C C . VAL A 1 78 ? 1.558 2.158 -1.436 1 97.88 78 VAL A C 1
ATOM 568 O O . VAL A 1 78 ? 1.743 0.944 -1.546 1 97.88 78 VAL A O 1
ATOM 571 N N . VAL A 1 79 ? 1.894 2.83 -0.404 1 98.25 79 VAL A N 1
ATOM 572 C CA . VAL A 1 79 ? 2.186 2.211 0.884 1 98.25 79 VAL A CA 1
ATOM 573 C C . VAL A 1 79 ? 1.124 2.617 1.904 1 98.25 79 VAL A C 1
ATOM 575 O O . VAL A 1 79 ? 0.848 3.805 2.084 1 98.25 79 VAL A O 1
ATOM 578 N N . GLU A 1 80 ? 0.485 1.662 2.434 1 98.12 80 GLU A N 1
ATOM 579 C CA . GLU A 1 80 ? -0.512 1.891 3.475 1 98.12 80 GLU A CA 1
ATOM 580 C C . GLU A 1 80 ? -0.055 1.316 4.812 1 98.12 80 GLU A C 1
ATOM 582 O O . GLU A 1 80 ? 0.359 0.157 4.887 1 98.12 80 GLU A O 1
ATOM 587 N N . VAL A 1 81 ? -0.089 2.127 5.848 1 97.75 81 VAL A N 1
ATOM 588 C CA . VAL A 1 81 ? 0.279 1.713 7.199 1 97.75 81 VAL A CA 1
ATOM 589 C C . VAL A 1 81 ? -0.716 2.287 8.203 1 97.75 81 VAL A C 1
ATOM 591 O O . VAL A 1 81 ? -1.377 3.293 7.93 1 97.75 81 VAL A O 1
ATOM 594 N N . PRO A 1 82 ? -0.787 1.658 9.383 1 96.75 82 PRO A N 1
ATOM 595 C CA . PRO A 1 82 ? -1.538 2.312 10.461 1 96.75 82 PRO A CA 1
ATOM 596 C C . PRO A 1 82 ? -0.958 3.674 10.836 1 96.75 82 PRO A C 1
ATOM 598 O O . PRO A 1 82 ? 0.251 3.885 10.727 1 96.75 82 PRO A O 1
ATOM 601 N N . THR A 1 83 ? -1.818 4.57 11.359 1 97.94 83 THR A N 1
ATOM 602 C CA . THR A 1 83 ? -1.382 5.914 11.719 1 97.94 83 THR A CA 1
ATOM 603 C C . THR A 1 83 ? -0.259 5.855 12.75 1 97.94 83 THR A C 1
ATOM 605 O O . THR A 1 83 ? 0.675 6.66 12.711 1 97.94 83 THR A O 1
ATOM 608 N N . ASP A 1 84 ? -0.29 4.898 13.648 1 97.19 84 ASP A N 1
ATOM 609 C CA . ASP A 1 84 ? 0.706 4.785 14.711 1 97.19 84 ASP A CA 1
ATOM 610 C C . ASP A 1 84 ? 2.105 4.594 14.133 1 97.19 84 ASP A C 1
ATOM 612 O O . ASP A 1 84 ? 3.088 5.082 14.695 1 97.19 84 ASP A O 1
ATOM 616 N N . VAL A 1 85 ? 2.264 3.895 13.07 1 96.25 85 VAL A N 1
ATOM 617 C CA . VAL A 1 85 ? 3.555 3.648 12.438 1 96.25 85 VAL A CA 1
ATOM 618 C C . VAL A 1 85 ? 4.16 4.969 11.969 1 96.25 85 VAL A C 1
ATOM 620 O O . VAL A 1 85 ? 5.348 5.223 12.18 1 96.25 85 VAL A O 1
ATOM 623 N N . ALA A 1 86 ? 3.332 5.84 11.312 1 97.94 86 ALA A N 1
ATOM 624 C CA . ALA A 1 86 ? 3.797 7.137 10.82 1 97.94 86 ALA A CA 1
ATOM 625 C C . ALA A 1 86 ? 4.195 8.047 11.977 1 97.94 86 ALA A C 1
ATOM 627 O O . ALA A 1 86 ? 5.105 8.867 11.844 1 97.94 86 ALA A O 1
ATOM 628 N N . ILE A 1 87 ? 3.531 7.887 13.086 1 98.44 87 ILE A N 1
ATOM 629 C CA . ILE A 1 87 ? 3.787 8.727 14.242 1 98.44 87 ILE A CA 1
ATOM 630 C C . ILE A 1 87 ? 5.062 8.266 14.945 1 98.44 87 ILE A C 1
ATOM 632 O O . ILE A 1 87 ? 5.91 9.086 15.312 1 98.44 87 ILE A O 1
ATOM 636 N N . LYS A 1 88 ? 5.23 7.008 15.039 1 97.88 88 LYS A N 1
ATOM 637 C CA . LYS A 1 88 ? 6.297 6.457 15.867 1 97.88 88 LYS A CA 1
ATOM 638 C C . LYS A 1 88 ? 7.609 6.375 15.094 1 97.88 88 LYS A C 1
ATOM 640 O O . LYS A 1 88 ? 8.688 6.508 15.672 1 97.88 88 LYS A O 1
ATOM 645 N N . SER A 1 89 ? 7.539 6.129 13.836 1 97.19 89 SER A N 1
ATOM 646 C CA . SER A 1 89 ? 8.758 5.895 13.062 1 97.19 89 SER A CA 1
ATOM 647 C C . SER A 1 89 ? 8.688 6.59 11.711 1 97.19 89 SER A C 1
ATOM 649 O O . SER A 1 89 ? 8.922 5.965 10.672 1 97.19 89 SER A O 1
ATOM 651 N N . PRO A 1 90 ? 8.555 7.887 11.75 1 97.94 90 PRO A N 1
ATOM 652 C CA . PRO A 1 90 ? 8.375 8.602 10.484 1 97.94 90 PRO A CA 1
ATOM 653 C C . PRO A 1 90 ? 9.625 8.57 9.609 1 97.94 90 PRO A C 1
ATOM 655 O O . PRO A 1 90 ? 9.523 8.445 8.383 1 97.94 90 PRO A O 1
ATOM 658 N N . LYS A 1 91 ? 10.805 8.672 10.188 1 97.69 91 LYS A N 1
ATOM 659 C CA . LYS A 1 91 ? 12.031 8.695 9.406 1 97.69 91 LYS A CA 1
ATOM 660 C C . LYS A 1 91 ? 12.281 7.348 8.734 1 97.69 91 LYS A C 1
ATOM 662 O O . LYS A 1 91 ? 12.648 7.289 7.559 1 97.69 91 LYS A O 1
ATOM 667 N N . LYS A 1 92 ? 12.148 6.359 9.492 1 95.88 92 LYS A N 1
ATOM 668 C CA . LYS A 1 92 ? 12.289 5.023 8.922 1 95.88 92 LYS A CA 1
ATOM 669 C C . LYS A 1 92 ? 11.273 4.793 7.801 1 95.88 92 LYS A C 1
ATOM 671 O O . LYS A 1 92 ? 11.609 4.207 6.77 1 95.88 92 LYS A O 1
ATOM 676 N N . LEU A 1 93 ? 10.086 5.234 8.039 1 96.88 93 LEU A N 1
ATOM 677 C CA . LEU A 1 93 ? 9.031 5.102 7.039 1 96.88 93 LEU A CA 1
ATOM 678 C C . LEU A 1 93 ? 9.414 5.809 5.746 1 96.88 93 LEU A C 1
ATOM 680 O O . LEU A 1 93 ? 9.312 5.23 4.664 1 96.88 93 LEU A O 1
ATOM 684 N N . ILE A 1 94 ? 9.906 7.027 5.816 1 97.31 94 ILE A N 1
ATOM 685 C CA . ILE A 1 94 ? 10.305 7.801 4.645 1 97.31 94 ILE A CA 1
ATOM 686 C C . ILE A 1 94 ? 11.445 7.082 3.922 1 97.31 94 ILE A C 1
ATOM 688 O O . ILE A 1 94 ? 11.453 7.008 2.691 1 97.31 94 ILE A O 1
ATOM 692 N N . ALA A 1 95 ? 12.32 6.523 4.676 1 94.69 95 ALA A N 1
ATOM 693 C CA . ALA A 1 95 ? 13.422 5.785 4.074 1 94.69 95 ALA A CA 1
ATOM 694 C C . ALA A 1 95 ? 12.914 4.594 3.268 1 94.69 95 ALA A C 1
ATOM 696 O O . ALA A 1 95 ? 13.414 4.312 2.176 1 94.69 95 ALA A O 1
ATOM 697 N N . LYS A 1 96 ? 11.969 3.951 3.797 1 93.88 96 LYS A N 1
ATOM 698 C CA . LYS A 1 96 ? 11.398 2.799 3.104 1 93.88 96 LYS A CA 1
ATOM 699 C C . LYS A 1 96 ? 10.68 3.225 1.825 1 93.88 96 LYS A C 1
ATOM 701 O O . LYS A 1 96 ? 10.711 2.51 0.822 1 93.88 96 LYS A O 1
ATOM 706 N N . LEU A 1 97 ? 10.047 4.391 1.87 1 96.5 97 LEU A N 1
ATOM 707 C CA . LEU A 1 97 ? 9.391 4.926 0.68 1 96.5 97 LEU A CA 1
ATOM 708 C C . LEU A 1 97 ? 10.406 5.195 -0.424 1 96.5 97 LEU A C 1
ATOM 710 O O . LEU A 1 97 ? 10.133 4.949 -1.601 1 96.5 97 LEU A O 1
ATOM 714 N N . HIS A 1 98 ? 11.562 5.676 -0.064 1 94.88 98 HIS A N 1
ATOM 715 C CA . HIS A 1 98 ? 12.633 5.891 -1.037 1 94.88 98 HIS A CA 1
ATOM 716 C C . HIS A 1 98 ? 12.984 4.594 -1.761 1 94.88 98 HIS A C 1
ATOM 718 O O . HIS A 1 98 ? 13.141 4.586 -2.984 1 94.88 98 HIS A O 1
ATOM 724 N N . GLU A 1 99 ? 13.039 3.604 -1.006 1 89.81 99 GLU A N 1
ATOM 725 C CA . GLU A 1 99 ? 13.453 2.32 -1.57 1 89.81 99 GLU A CA 1
ATOM 726 C C . GLU A 1 99 ? 12.391 1.767 -2.514 1 89.81 99 GLU A C 1
ATOM 728 O O . GLU A 1 99 ? 12.719 1.182 -3.549 1 89.81 99 GLU A O 1
ATOM 733 N N . LEU A 1 100 ? 11.211 1.95 -2.158 1 92 100 LEU A N 1
ATOM 734 C CA . LEU A 1 100 ? 10.117 1.422 -2.967 1 92 100 LEU A CA 1
ATOM 735 C C . LEU A 1 100 ? 9.883 2.287 -4.203 1 92 100 LEU A C 1
ATOM 737 O O . LEU A 1 100 ? 9.477 1.783 -5.25 1 92 100 LEU A O 1
ATOM 741 N N . SER A 1 101 ? 10.07 3.551 -4.086 1 90.94 101 SER A N 1
ATOM 742 C CA . SER A 1 101 ? 9.852 4.484 -5.188 1 90.94 101 SER A CA 1
ATOM 743 C C . SER A 1 101 ? 10.906 4.301 -6.281 1 90.94 101 SER A C 1
ATOM 745 O O . SER A 1 101 ? 10.672 4.656 -7.438 1 90.94 101 SER A O 1
ATOM 747 N N . GLY A 1 102 ? 12.039 3.721 -5.969 1 79.56 102 GLY A N 1
ATOM 748 C CA . GLY A 1 102 ? 13.156 3.619 -6.891 1 79.56 102 GLY A CA 1
ATOM 749 C C . GLY A 1 102 ? 14.023 4.867 -6.926 1 79.56 102 GLY A C 1
ATOM 750 O O . GLY A 1 102 ? 14.852 5.031 -7.82 1 79.56 102 GLY A O 1
ATOM 751 N N . GLN A 1 103 ? 13.641 5.805 -6.156 1 69.5 103 GLN A N 1
ATOM 752 C CA . GLN A 1 103 ? 14.453 7.012 -6.086 1 69.5 103 GLN A CA 1
ATOM 753 C C . GLN A 1 103 ? 15.445 6.945 -4.926 1 69.5 103 GLN A C 1
ATOM 755 O O . GLN A 1 103 ? 15.117 6.414 -3.859 1 69.5 103 GLN A O 1
ATOM 760 N N . PRO A 1 104 ? 16.828 7.039 -5.191 1 54.78 104 PRO A N 1
ATOM 761 C CA . PRO A 1 104 ? 17.797 7.078 -4.094 1 54.78 104 PRO A CA 1
ATOM 762 C C . PRO A 1 104 ? 17.469 8.164 -3.064 1 54.78 104 PRO A C 1
ATOM 764 O O . PRO A 1 104 ? 16.922 9.203 -3.414 1 54.78 104 PRO A O 1
ATOM 767 N N . SER A 1 105 ? 17.5 7.879 -1.709 1 45.19 105 SER A N 1
ATOM 768 C CA . SER A 1 105 ? 17.406 8.883 -0.656 1 45.19 105 SER A CA 1
ATOM 769 C C . SER A 1 105 ? 18.547 9.898 -0.765 1 45.19 105 SER A C 1
ATOM 771 O O . SER A 1 105 ? 19.641 9.562 -1.229 1 45.19 105 SER A O 1
ATOM 773 N N . MET B 1 1 ? 9.07 -14.609 6.586 1 95 1 MET B N 1
ATOM 774 C CA . MET B 1 1 ? 7.883 -13.82 6.887 1 95 1 MET B CA 1
ATOM 775 C C . MET B 1 1 ? 6.656 -14.391 6.18 1 95 1 MET B C 1
ATOM 777 O O . MET B 1 1 ? 6.781 -15.273 5.328 1 95 1 MET B O 1
ATOM 781 N N . LYS B 1 2 ? 5.469 -13.953 6.629 1 97.88 2 LYS B N 1
ATOM 782 C CA . LYS B 1 2 ? 4.215 -14.375 6.004 1 97.88 2 LYS B CA 1
ATOM 783 C C . LYS B 1 2 ? 3.615 -13.242 5.168 1 97.88 2 LYS B C 1
ATOM 785 O O . LYS B 1 2 ? 3.289 -12.18 5.695 1 97.88 2 LYS B O 1
ATOM 790 N N . ILE B 1 3 ? 3.496 -13.562 3.859 1 98.5 3 ILE B N 1
ATOM 791 C CA . ILE B 1 3 ? 2.992 -12.578 2.908 1 98.5 3 ILE B CA 1
ATOM 792 C C . ILE B 1 3 ? 1.657 -13.047 2.336 1 98.5 3 ILE B C 1
ATOM 794 O O . ILE B 1 3 ? 1.502 -14.227 1.995 1 98.5 3 ILE B O 1
ATOM 798 N N . VAL B 1 4 ? 0.676 -12.172 2.328 1 98.88 4 VAL B N 1
ATOM 799 C CA . VAL B 1 4 ? -0.513 -12.43 1.522 1 98.88 4 VAL B CA 1
ATOM 800 C C . VAL B 1 4 ? -0.659 -11.352 0.453 1 98.88 4 VAL B C 1
ATOM 802 O O . VAL B 1 4 ? -0.141 -10.242 0.607 1 98.88 4 VAL B O 1
ATOM 805 N N . GLY B 1 5 ? -1.325 -11.719 -0.637 1 98.5 5 GLY B N 1
ATOM 806 C CA . GLY B 1 5 ? -1.454 -10.711 -1.679 1 98.5 5 GLY B CA 1
ATOM 807 C C . GLY B 1 5 ? -2.561 -11.023 -2.67 1 98.5 5 GLY B C 1
ATOM 808 O O . GLY B 1 5 ? -3.193 -12.078 -2.598 1 98.5 5 GLY B O 1
ATOM 809 N N . ILE B 1 6 ? -2.873 -10.008 -3.512 1 98.75 6 ILE B N 1
ATOM 810 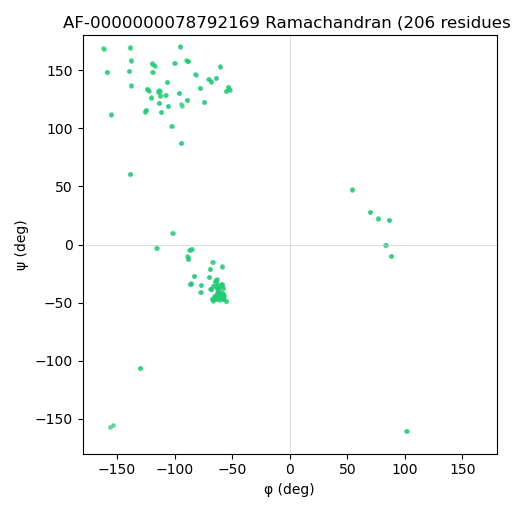C CA . ILE B 1 6 ? -3.77 -10.141 -4.656 1 98.75 6 ILE B CA 1
ATOM 811 C C . ILE B 1 6 ? -3.053 -9.695 -5.93 1 98.75 6 ILE B C 1
ATOM 813 O O . ILE B 1 6 ? -2.346 -8.68 -5.926 1 98.75 6 ILE B O 1
ATOM 817 N N . SER B 1 7 ? -3.17 -10.445 -6.93 1 98.75 7 SER B N 1
ATOM 818 C CA . SER B 1 7 ? -2.752 -9.992 -8.25 1 98.75 7 SER B CA 1
ATOM 819 C C . SER B 1 7 ? -3.945 -9.844 -9.188 1 98.75 7 SER B C 1
ATOM 821 O O . SER B 1 7 ? -4.84 -10.688 -9.203 1 98.75 7 SER B O 1
ATOM 823 N N . ALA B 1 8 ? -4.055 -8.758 -9.898 1 98.38 8 ALA B N 1
ATOM 824 C CA . ALA B 1 8 ? -5.145 -8.453 -10.82 1 98.38 8 ALA B CA 1
ATOM 825 C C . ALA B 1 8 ? -4.695 -7.457 -11.891 1 98.38 8 ALA B C 1
ATOM 827 O O . ALA B 1 8 ? -4.473 -6.281 -11.602 1 98.38 8 ALA B O 1
ATOM 828 N N . CYS B 1 9 ? -4.609 -7.918 -13.156 1 97.56 9 CYS B N 1
ATOM 829 C CA . CYS B 1 9 ? -4.258 -7 -14.234 1 97.56 9 CYS B CA 1
ATOM 830 C C . CYS B 1 9 ? -5.508 -6.469 -14.93 1 97.56 9 CYS B C 1
ATOM 832 O O . CYS B 1 9 ? -6.605 -6.988 -14.719 1 97.56 9 CYS B O 1
ATOM 834 N N . ALA B 1 10 ? -5.309 -5.539 -15.734 1 95.56 10 ALA B N 1
ATOM 835 C CA . ALA B 1 10 ? -6.43 -4.855 -16.375 1 95.56 10 ALA B CA 1
ATOM 836 C C . ALA B 1 10 ? -7.223 -5.809 -17.266 1 95.56 10 ALA B C 1
ATOM 838 O O . ALA B 1 10 ? -8.453 -5.754 -17.297 1 95.56 10 ALA B O 1
ATOM 839 N N . ALA B 1 11 ? -6.504 -6.734 -17.922 1 95.5 11 ALA B N 1
ATOM 840 C CA . ALA B 1 11 ? -7.168 -7.656 -18.844 1 95.5 11 ALA B CA 1
ATOM 841 C C . ALA B 1 11 ? -7.668 -8.898 -18.109 1 95.5 11 ALA B C 1
ATOM 843 O O . ALA B 1 11 ? -8.477 -9.656 -18.641 1 95.5 11 ALA B O 1
ATOM 844 N N . GLY B 1 12 ? -7.215 -9.055 -16.906 1 94.88 12 GLY B N 1
ATOM 845 C CA . GLY B 1 12 ? -7.633 -10.18 -16.094 1 94.88 12 GLY B CA 1
ATOM 846 C C . GLY B 1 12 ? -7.09 -11.508 -16.578 1 94.88 12 GLY B C 1
ATOM 847 O O . GLY B 1 12 ? -7.656 -12.562 -16.297 1 94.88 12 GLY B O 1
ATOM 848 N N . ILE B 1 13 ? -5.949 -11.5 -17.234 1 95.56 13 ILE B N 1
ATOM 849 C CA . ILE B 1 13 ? -5.449 -12.727 -17.859 1 95.56 13 ILE B CA 1
ATOM 850 C C . ILE B 1 13 ? -3.99 -12.945 -17.453 1 95.56 13 ILE B C 1
ATOM 852 O O . ILE B 1 13 ? -3.697 -13.305 -16.312 1 95.56 13 ILE B O 1
ATOM 856 N N . ALA B 1 14 ? -3.045 -12.68 -18.469 1 96.69 14 ALA B N 1
ATOM 857 C CA . ALA B 1 14 ? -1.664 -13.148 -18.391 1 96.69 14 ALA B CA 1
ATOM 858 C C . ALA B 1 14 ? -0.928 -12.492 -17.234 1 96.69 14 ALA B C 1
ATOM 860 O O . ALA B 1 14 ? -0.296 -13.172 -16.422 1 96.69 14 ALA B O 1
ATOM 861 N N . HIS B 1 15 ? -1.052 -11.188 -17.109 1 98.19 15 HIS B N 1
ATOM 862 C CA . HIS B 1 15 ? -0.239 -10.508 -16.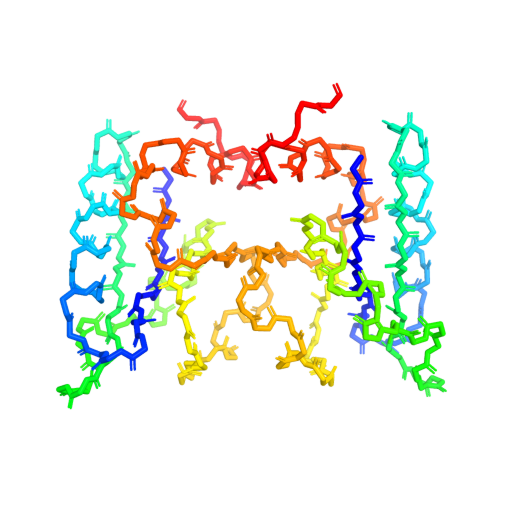109 1 98.19 15 HIS B CA 1
ATOM 863 C C . HIS B 1 15 ? -0.711 -10.852 -14.703 1 98.19 15 HIS B C 1
ATOM 865 O O . HIS B 1 15 ? 0.087 -10.867 -13.758 1 98.19 15 HIS B O 1
ATOM 871 N N . THR B 1 16 ? -2.049 -11.18 -14.594 1 98.5 16 THR B N 1
ATOM 872 C CA . THR B 1 16 ? -2.588 -11.609 -13.312 1 98.5 16 THR B CA 1
ATOM 873 C C . THR B 1 16 ? -1.878 -12.867 -12.82 1 98.5 16 THR B C 1
ATOM 875 O O . THR B 1 16 ? -1.378 -12.906 -11.695 1 98.5 16 THR B O 1
ATOM 878 N N . TYR B 1 17 ? -1.672 -13.812 -13.656 1 98.38 17 TYR B N 1
ATOM 879 C CA . TYR B 1 17 ? -1.159 -15.125 -13.266 1 98.38 17 TYR B CA 1
ATOM 880 C C . TYR B 1 17 ? 0.365 -15.125 -13.234 1 98.38 17 TYR B C 1
ATOM 882 O O . TYR B 1 17 ? 0.975 -15.766 -12.375 1 98.38 17 TYR B O 1
ATOM 890 N N . ILE B 1 18 ? 0.966 -14.383 -14.102 1 98.75 18 ILE B N 1
ATOM 891 C CA . ILE B 1 18 ? 2.42 -14.266 -14.117 1 98.75 18 ILE B CA 1
ATOM 892 C C . ILE B 1 18 ? 2.895 -13.586 -12.836 1 98.75 18 ILE B C 1
ATOM 894 O O . ILE B 1 18 ? 3.844 -14.039 -12.195 1 98.75 18 ILE B O 1
ATOM 898 N N . ALA B 1 19 ? 2.211 -12.531 -12.492 1 98.69 19 ALA B N 1
ATOM 899 C CA . ALA B 1 19 ? 2.578 -11.828 -11.266 1 98.69 19 ALA B CA 1
ATOM 900 C C . ALA B 1 19 ? 2.516 -12.766 -10.062 1 98.69 19 ALA B C 1
ATOM 902 O O . ALA B 1 19 ? 3.445 -12.805 -9.25 1 98.69 19 ALA B O 1
ATOM 903 N N . LYS B 1 20 ? 1.442 -13.508 -9.961 1 98.75 20 LYS B N 1
ATOM 904 C CA . LYS B 1 20 ? 1.33 -14.469 -8.867 1 98.75 20 LYS B CA 1
ATOM 905 C C . LYS B 1 20 ? 2.523 -15.422 -8.852 1 98.75 20 LYS B C 1
ATOM 907 O O . LYS B 1 20 ? 3.156 -15.609 -7.809 1 98.75 20 LYS B O 1
ATOM 912 N N . GLU B 1 21 ? 2.826 -15.961 -9.961 1 98.81 21 GLU B N 1
ATOM 913 C CA . GLU B 1 21 ? 3.906 -16.938 -10.031 1 98.81 21 GLU B CA 1
ATOM 914 C C . GLU B 1 21 ? 5.238 -16.328 -9.625 1 98.81 21 GLU B C 1
ATOM 916 O O . GLU B 1 21 ? 6.008 -16.938 -8.875 1 98.81 21 GLU B O 1
ATOM 921 N N . LYS B 1 22 ? 5.469 -15.133 -10.156 1 98.81 22 LYS B N 1
ATOM 922 C CA . LYS B 1 22 ? 6.715 -14.438 -9.844 1 98.81 22 LYS B CA 1
ATOM 923 C C . LYS B 1 22 ? 6.801 -14.117 -8.352 1 98.81 22 LYS B C 1
ATOM 925 O O . LYS B 1 22 ? 7.859 -14.266 -7.742 1 98.81 22 LYS B O 1
ATOM 930 N N . ILE B 1 23 ? 5.742 -13.656 -7.723 1 98.69 23 ILE B N 1
ATOM 931 C CA . ILE B 1 23 ? 5.711 -13.32 -6.305 1 98.69 23 ILE 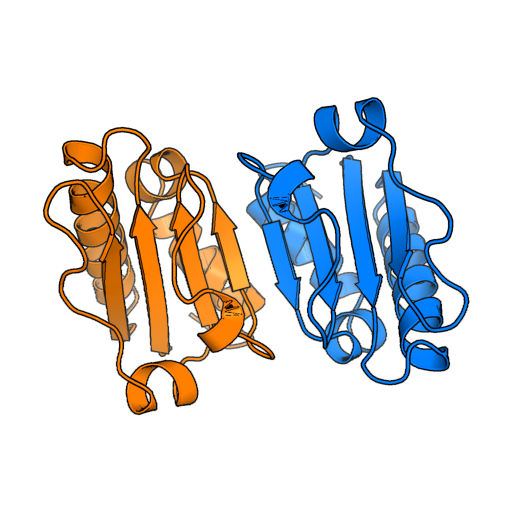B CA 1
ATOM 932 C C . ILE B 1 23 ? 5.961 -14.57 -5.469 1 98.69 23 ILE B C 1
ATOM 934 O O . ILE B 1 23 ? 6.781 -14.555 -4.551 1 98.69 23 ILE B O 1
ATOM 938 N N . LEU B 1 24 ? 5.273 -15.703 -5.816 1 98.88 24 LEU B N 1
ATOM 939 C CA . LEU B 1 24 ? 5.406 -16.938 -5.059 1 98.88 24 LEU B CA 1
ATOM 940 C C . LEU B 1 24 ? 6.836 -17.469 -5.133 1 98.88 24 LEU B C 1
ATOM 942 O O . LEU B 1 24 ? 7.402 -17.875 -4.117 1 98.88 24 LEU B O 1
ATOM 946 N N . GLN B 1 25 ? 7.344 -17.391 -6.293 1 98.75 25 GLN B N 1
ATOM 947 C CA . GLN B 1 25 ? 8.703 -17.891 -6.461 1 98.75 25 GLN B CA 1
ATOM 948 C C . GLN B 1 25 ? 9.703 -17.031 -5.688 1 98.75 25 GLN B C 1
ATOM 950 O O . GLN B 1 25 ? 10.578 -17.562 -4.992 1 98.75 25 GLN B O 1
ATOM 955 N N . ALA B 1 26 ? 9.625 -15.742 -5.812 1 98.56 26 ALA B N 1
ATOM 956 C CA . ALA B 1 26 ? 10.531 -14.828 -5.113 1 98.56 26 ALA B CA 1
ATOM 957 C C . ALA B 1 26 ? 10.414 -14.992 -3.602 1 98.56 26 ALA B C 1
ATOM 959 O O . ALA B 1 26 ? 11.414 -14.953 -2.885 1 98.56 26 ALA B O 1
ATOM 960 N N . ALA B 1 27 ? 9.188 -15.125 -3.137 1 98.5 27 ALA B N 1
ATOM 961 C CA . ALA B 1 27 ? 8.969 -15.336 -1.709 1 98.5 27 ALA B CA 1
ATOM 962 C C . ALA B 1 27 ? 9.617 -16.625 -1.238 1 98.5 27 ALA B C 1
ATOM 964 O O . ALA B 1 27 ? 10.289 -16.656 -0.205 1 98.5 27 ALA B O 1
ATOM 965 N N . LYS B 1 28 ? 9.367 -17.641 -2.021 1 98.56 28 LYS B N 1
ATOM 966 C CA . LYS B 1 28 ? 9.977 -18.922 -1.701 1 98.56 28 LYS B CA 1
ATOM 967 C C . LYS B 1 28 ? 11.492 -18.812 -1.643 1 98.56 28 LYS B C 1
ATOM 969 O O . LYS B 1 28 ? 12.117 -19.297 -0.696 1 98.56 28 LYS B O 1
ATOM 974 N N . ASP B 1 29 ? 12.078 -18.156 -2.545 1 98.25 29 ASP B N 1
ATOM 975 C CA . ASP B 1 29 ? 13.523 -18 -2.615 1 98.25 29 ASP B CA 1
ATOM 976 C C . ASP B 1 29 ? 14.047 -17.234 -1.4 1 98.25 29 ASP B C 1
ATOM 978 O O . ASP B 1 29 ? 15.18 -17.453 -0.967 1 98.25 29 ASP B O 1
ATOM 982 N N . ALA B 1 30 ? 13.266 -16.391 -0.933 1 97.31 30 ALA B N 1
ATOM 983 C CA . ALA B 1 30 ? 13.664 -15.562 0.208 1 97.31 30 ALA B CA 1
ATOM 984 C C . ALA B 1 30 ? 13.359 -16.266 1.525 1 97.31 30 ALA B C 1
ATOM 986 O O . ALA B 1 30 ? 13.641 -15.742 2.602 1 97.31 30 ALA B O 1
ATOM 987 N N . GLY B 1 31 ? 12.727 -17.422 1.444 1 97.5 31 GLY B 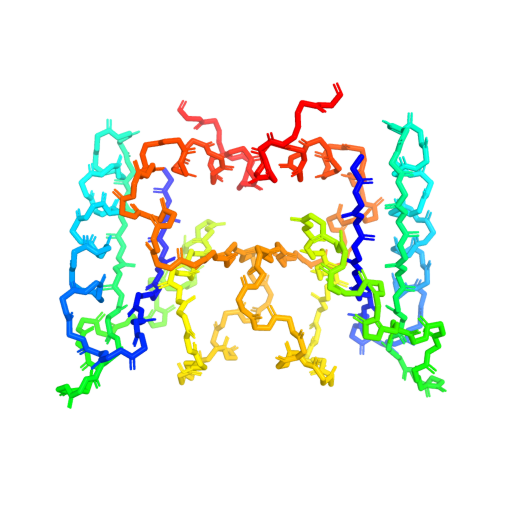N 1
ATOM 988 C CA . GLY B 1 31 ? 12.406 -18.188 2.641 1 97.5 31 GLY B CA 1
ATOM 989 C C . GLY B 1 31 ? 11.094 -17.766 3.279 1 97.5 31 GLY B C 1
ATOM 990 O O . GLY B 1 31 ? 10.867 -18.016 4.465 1 97.5 31 GLY B O 1
ATOM 991 N N . ASP B 1 32 ? 10.266 -17.156 2.518 1 98 32 ASP B N 1
ATOM 992 C CA . ASP B 1 32 ? 8.992 -16.641 3.029 1 98 32 ASP B CA 1
ATOM 993 C C . ASP B 1 32 ? 7.848 -17.594 2.68 1 98 32 ASP B C 1
ATOM 995 O O . ASP B 1 32 ? 7.977 -18.422 1.781 1 98 32 ASP B O 1
ATOM 999 N N . THR B 1 33 ? 6.816 -17.484 3.477 1 98.25 33 THR B N 1
ATOM 1000 C CA . THR B 1 33 ? 5.531 -18.062 3.098 1 98.25 33 THR B CA 1
ATOM 1001 C C . THR B 1 33 ? 4.633 -17.016 2.447 1 98.25 33 THR B C 1
ATOM 1003 O O . THR B 1 33 ? 4.469 -15.914 2.98 1 98.25 33 THR B O 1
ATOM 1006 N N . ALA B 1 34 ? 4.09 -17.438 1.253 1 98.69 34 ALA B N 1
ATOM 1007 C CA . ALA B 1 34 ? 3.262 -16.453 0.563 1 98.69 34 ALA B CA 1
ATOM 1008 C C . ALA B 1 34 ? 2.004 -17.094 -0.01 1 98.69 34 ALA B C 1
ATOM 1010 O O . ALA B 1 34 ? 2.051 -18.219 -0.52 1 98.69 34 ALA B O 1
ATOM 1011 N N . TYR B 1 35 ? 0.863 -16.438 0.133 1 98.94 35 TYR B N 1
ATOM 1012 C CA . TYR B 1 35 ? -0.401 -16.781 -0.505 1 98.94 35 TYR B CA 1
ATOM 1013 C C . TYR B 1 35 ? -0.91 -15.641 -1.368 1 98.94 35 TYR B C 1
ATOM 1015 O O . TYR B 1 35 ? -1.037 -14.508 -0.894 1 98.94 35 TYR B O 1
ATOM 1023 N N . VAL B 1 36 ? -1.188 -15.969 -2.637 1 98.88 36 VAL B N 1
ATOM 1024 C CA . VAL B 1 36 ? -1.611 -14.906 -3.541 1 98.88 36 VAL B CA 1
ATOM 1025 C C . VAL B 1 36 ? -2.949 -15.273 -4.176 1 98.88 36 VAL B C 1
ATOM 1027 O O . VAL B 1 36 ? -3.055 -16.281 -4.883 1 98.88 36 VAL B O 1
ATOM 1030 N N . GLU B 1 37 ? -3.945 -14.508 -3.879 1 98.88 37 GLU B N 1
ATOM 1031 C CA . GLU B 1 37 ? -5.258 -14.547 -4.52 1 98.88 37 GLU B CA 1
ATOM 1032 C C . GLU B 1 37 ? -5.227 -13.859 -5.883 1 98.88 37 GLU B C 1
ATOM 1034 O O . GLU B 1 37 ? -4.617 -12.797 -6.031 1 98.88 37 GLU B O 1
ATOM 1039 N N . THR B 1 38 ? -5.836 -14.492 -6.906 1 98.75 38 THR B N 1
ATOM 1040 C CA . THR B 1 38 ? -5.941 -13.836 -8.203 1 98.75 38 THR B CA 1
ATOM 1041 C C . THR B 1 38 ? -7.375 -13.375 -8.469 1 98.75 38 THR B C 1
ATOM 1043 O O . THR B 1 38 ? -8.328 -14.07 -8.109 1 98.75 38 THR B O 1
ATOM 1046 N N . GLN B 1 39 ? -7.559 -12.211 -9.039 1 98.31 39 GLN B N 1
ATOM 1047 C CA . GLN B 1 39 ? -8.844 -11.695 -9.5 1 98.31 39 GLN B CA 1
ATOM 1048 C C . GLN B 1 39 ? -8.773 -11.289 -10.969 1 98.31 39 GLN B C 1
ATOM 1050 O O . GLN B 1 39 ? -7.988 -10.414 -11.336 1 98.31 39 GLN B O 1
ATOM 1055 N N . GLY B 1 40 ? -9.523 -11.984 -11.789 1 96.62 40 GLY B N 1
ATOM 1056 C CA . GLY B 1 40 ? -9.523 -11.727 -13.219 1 96.62 40 GLY B CA 1
ATOM 1057 C C . GLY B 1 40 ? -10.805 -12.172 -13.906 1 96.62 40 GLY B C 1
ATOM 1058 O O . GLY B 1 40 ? -11.875 -12.18 -13.297 1 96.62 40 GLY B O 1
ATOM 1059 N N . THR B 1 41 ? -10.695 -12.414 -15.203 1 96 41 THR B N 1
ATOM 1060 C CA . THR B 1 41 ? -11.852 -12.719 -16.047 1 96 41 THR B CA 1
ATOM 1061 C C . THR B 1 41 ? -12.508 -14.023 -15.594 1 96 41 THR B C 1
ATOM 1063 O O . THR B 1 41 ? -13.719 -14.203 -15.781 1 96 41 THR B O 1
ATOM 1066 N N . ILE B 1 42 ? -11.742 -14.898 -15.055 1 94.25 42 ILE B N 1
ATOM 1067 C CA . ILE B 1 42 ? -12.273 -16.188 -14.625 1 94.25 42 ILE B CA 1
ATOM 1068 C C . ILE B 1 42 ? -12.852 -16.062 -13.211 1 94.25 42 ILE B C 1
ATOM 1070 O O . ILE B 1 42 ? -13.43 -17.016 -12.688 1 94.25 42 ILE B O 1
ATOM 1074 N N . GLY B 1 43 ? -12.727 -14.984 -12.641 1 96.69 43 GLY B N 1
ATOM 1075 C CA . GLY B 1 43 ? -13.164 -14.781 -11.273 1 96.69 43 GLY B CA 1
ATOM 1076 C C . GLY B 1 43 ? -12.023 -14.82 -10.273 1 96.69 43 GLY B C 1
ATOM 1077 O O . GLY B 1 43 ? -10.883 -14.5 -10.609 1 96.69 43 GLY B O 1
ATOM 1078 N N . THR B 1 44 ? -12.414 -15.062 -8.992 1 97.88 44 THR B N 1
ATOM 1079 C CA . THR B 1 44 ? -11.43 -15.141 -7.922 1 97.88 44 THR B CA 1
ATOM 1080 C C . THR B 1 44 ? -10.922 -16.562 -7.766 1 97.88 44 THR B C 1
ATOM 1082 O O . THR B 1 44 ? -11.711 -17.516 -7.668 1 97.88 44 THR B O 1
ATOM 1085 N N . GLU B 1 45 ? -9.602 -16.719 -7.852 1 98.06 45 GLU B N 1
ATOM 1086 C CA . GLU B 1 45 ? -8.984 -18.016 -7.594 1 98.06 45 GLU B CA 1
ATOM 1087 C C . GLU B 1 45 ? -8.016 -17.938 -6.418 1 98.06 45 GLU B C 1
ATOM 1089 O O . GLU B 1 45 ? -7.383 -16.891 -6.191 1 98.06 45 GLU B O 1
ATOM 1094 N N . ASP B 1 46 ? -7.871 -19.125 -5.621 1 98.44 46 ASP B N 1
ATOM 1095 C CA . ASP B 1 46 ? -7.008 -19.234 -4.449 1 98.44 46 ASP B CA 1
ATOM 1096 C C . ASP B 1 46 ? -7.316 -18.125 -3.441 1 98.44 46 ASP B C 1
ATOM 1098 O O . ASP B 1 46 ? -6.406 -17.453 -2.963 1 98.44 46 ASP B O 1
ATOM 1102 N N . ALA B 1 47 ? -8.578 -17.984 -3.205 1 98.62 47 ALA B N 1
ATOM 1103 C CA . ALA B 1 47 ? -9.031 -16.938 -2.291 1 98.62 47 ALA B CA 1
ATOM 1104 C C . ALA B 1 47 ? -8.32 -17.031 -0.944 1 98.62 47 ALA B C 1
ATOM 1106 O O . ALA B 1 47 ? -8.172 -18.125 -0.395 1 98.62 47 ALA B O 1
ATOM 1107 N N . LEU B 1 48 ? -7.895 -15.875 -0.448 1 98.75 48 LEU B N 1
ATOM 1108 C CA . LEU B 1 48 ? -7.242 -15.828 0.856 1 98.75 48 LEU B CA 1
ATOM 1109 C C . LEU B 1 48 ? -8.234 -16.141 1.973 1 98.75 48 LEU B C 1
ATOM 1111 O O . LEU B 1 48 ? -9.383 -15.688 1.93 1 98.75 48 LEU B O 1
ATOM 1115 N N . THR B 1 49 ? -7.75 -16.875 2.926 1 98.5 49 THR B N 1
ATOM 1116 C CA . THR B 1 49 ? -8.586 -17.125 4.094 1 98.5 49 THR B CA 1
ATOM 1117 C C . THR B 1 49 ? -8.367 -16.062 5.164 1 98.5 49 THR B C 1
ATOM 1119 O O . THR B 1 49 ? -7.348 -15.375 5.156 1 98.5 49 THR B O 1
ATOM 1122 N N . SER B 1 50 ? -9.414 -15.977 6.027 1 97.81 50 SER B N 1
ATOM 1123 C CA . SER B 1 50 ? -9.289 -15.039 7.137 1 97.81 50 SER B CA 1
ATOM 1124 C C . SER B 1 50 ? -8.062 -15.359 7.992 1 97.81 50 SER B C 1
ATOM 1126 O O . SER B 1 50 ? -7.418 -14.453 8.523 1 97.81 50 SER B O 1
ATOM 1128 N N . GLU B 1 51 ? -7.746 -16.609 8.188 1 98.31 51 GLU B N 1
ATOM 1129 C CA . GLU B 1 51 ? -6.586 -17.031 8.969 1 98.31 51 GLU B CA 1
ATOM 1130 C C . GLU B 1 51 ? -5.285 -16.594 8.297 1 98.31 51 GLU B C 1
ATOM 1132 O O . GLU B 1 51 ? -4.383 -16.078 8.969 1 98.31 51 GLU B O 1
ATOM 1137 N N . GLN B 1 52 ? -5.148 -16.797 7.023 1 98.56 52 GLN B N 1
ATOM 1138 C CA . GLN B 1 52 ? -3.973 -16.375 6.277 1 98.56 52 GLN B CA 1
ATOM 1139 C C . GLN B 1 52 ? -3.758 -14.859 6.414 1 98.56 52 GLN B C 1
ATOM 1141 O O . GLN B 1 52 ? -2.633 -14.406 6.633 1 98.56 52 GLN B O 1
ATOM 1146 N N . ILE B 1 53 ? -4.836 -14.086 6.27 1 98.31 53 ILE B N 1
ATOM 1147 C CA . ILE B 1 53 ? -4.766 -12.625 6.34 1 98.31 53 ILE B CA 1
ATOM 1148 C C . ILE B 1 53 ? -4.355 -12.195 7.746 1 98.31 53 ILE B C 1
ATOM 1150 O O . ILE B 1 53 ? -3.484 -11.344 7.91 1 98.31 53 ILE B O 1
ATOM 1154 N N . SER B 1 54 ? -4.965 -12.828 8.711 1 97.19 54 SER B N 1
ATOM 1155 C CA . SER B 1 54 ? -4.684 -12.469 10.094 1 97.19 54 SER B CA 1
ATOM 1156 C C . SER B 1 54 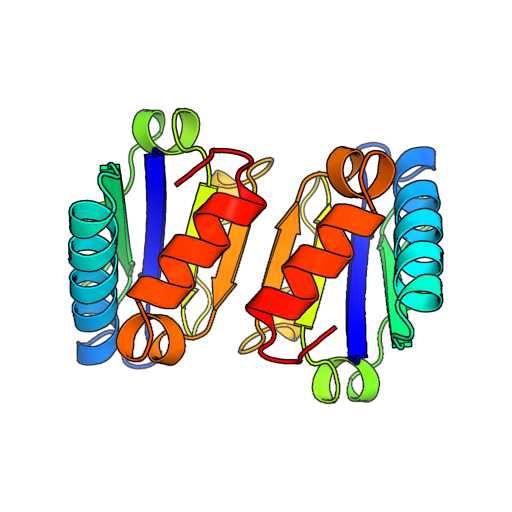? -3.225 -12.734 10.445 1 97.19 54 SER B C 1
ATOM 1158 O O . SER B 1 54 ? -2.615 -11.984 11.211 1 97.19 54 SER B O 1
ATOM 1160 N N . GLN B 1 55 ? -2.623 -13.742 9.93 1 97.31 55 GLN B N 1
ATOM 1161 C CA . GLN B 1 55 ? -1.275 -14.172 10.289 1 97.31 55 GLN B CA 1
ATOM 1162 C C . GLN B 1 55 ? -0.228 -13.453 9.438 1 97.31 55 GLN B C 1
ATOM 1164 O O . GLN B 1 55 ? 0.967 -13.516 9.734 1 97.31 55 GLN B O 1
ATOM 1169 N N . ALA B 1 56 ? -0.689 -12.781 8.43 1 97.88 56 ALA B N 1
ATOM 1170 C CA . ALA B 1 56 ? 0.249 -12.164 7.496 1 97.88 56 ALA B CA 1
ATOM 1171 C C . ALA B 1 56 ? 0.981 -10.992 8.141 1 97.88 56 ALA B C 1
ATOM 1173 O O . ALA B 1 56 ? 0.381 -10.211 8.883 1 97.88 56 ALA B O 1
ATOM 1174 N N . ASP B 1 57 ? 2.277 -10.875 7.789 1 97.25 57 ASP B N 1
ATOM 1175 C CA . ASP B 1 57 ? 3.09 -9.742 8.234 1 97.25 57 ASP B CA 1
ATOM 1176 C C . ASP B 1 57 ? 2.885 -8.531 7.332 1 97.25 57 ASP B C 1
ATOM 1178 O O . ASP B 1 57 ? 3.045 -7.391 7.77 1 97.25 57 ASP B O 1
ATOM 1182 N N . ILE B 1 58 ? 2.545 -8.859 6.156 1 97.94 58 ILE B N 1
ATOM 1183 C CA . ILE B 1 58 ? 2.41 -7.785 5.176 1 97.94 58 ILE B CA 1
ATOM 1184 C C . ILE B 1 58 ? 1.524 -8.25 4.023 1 97.94 58 ILE B C 1
ATOM 1186 O O . ILE B 1 58 ? 1.469 -9.438 3.715 1 97.94 58 ILE B O 1
ATOM 1190 N N . VAL B 1 59 ? 0.766 -7.281 3.416 1 98.62 59 VAL B N 1
ATOM 1191 C CA . VAL B 1 59 ? -0.093 -7.52 2.262 1 98.62 59 VAL B CA 1
ATOM 1192 C C . VAL B 1 59 ? 0.528 -6.891 1.017 1 98.62 59 VAL B C 1
ATOM 1194 O O . VAL B 1 59 ? 0.932 -5.727 1.037 1 98.62 59 VAL B O 1
ATOM 1197 N N . LEU B 1 60 ? 0.648 -7.66 -0.03 1 98.75 60 LEU B N 1
ATOM 1198 C CA . LEU B 1 60 ? 1.124 -7.164 -1.316 1 98.75 60 LEU B CA 1
ATOM 1199 C C . LEU B 1 60 ? 0.005 -7.18 -2.354 1 98.75 60 LEU B C 1
ATOM 1201 O O . LEU B 1 60 ? -0.468 -8.25 -2.748 1 98.75 60 LEU B O 1
ATOM 1205 N N . LEU B 1 61 ? -0.394 -6.023 -2.783 1 98.56 61 LEU B N 1
ATOM 1206 C CA . LEU B 1 61 ? -1.362 -5.902 -3.869 1 98.56 61 LEU B CA 1
ATOM 1207 C C . LEU B 1 61 ? -0.67 -5.531 -5.176 1 98.56 61 LEU B C 1
ATOM 1209 O O . LEU B 1 61 ? -0.254 -4.383 -5.359 1 98.56 61 LEU B O 1
ATOM 1213 N N . ALA B 1 62 ? -0.506 -6.508 -6.004 1 98.5 62 ALA B N 1
ATOM 1214 C CA . ALA B 1 62 ? 0.001 -6.289 -7.355 1 98.5 62 ALA B CA 1
ATOM 1215 C C . ALA B 1 62 ? -1.144 -6.141 -8.352 1 98.5 62 ALA B C 1
ATOM 1217 O O . ALA B 1 62 ? -1.54 -7.113 -9.008 1 98.5 62 ALA B O 1
ATOM 1218 N N . ILE B 1 63 ? -1.616 -4.895 -8.492 1 98.12 63 ILE B N 1
ATOM 1219 C CA . ILE B 1 63 ? -2.9 -4.73 -9.164 1 98.12 63 ILE B CA 1
ATOM 1220 C C . ILE B 1 63 ? -2.85 -3.514 -10.086 1 98.12 63 ILE B C 1
ATOM 1222 O O . ILE B 1 63 ? -2.154 -2.537 -9.797 1 98.12 63 ILE B O 1
ATOM 1226 N N . ASP B 1 64 ? -3.631 -3.631 -11.156 1 96.31 64 ASP B N 1
ATOM 1227 C CA . ASP B 1 64 ? -3.781 -2.525 -12.102 1 96.31 64 ASP B CA 1
ATOM 1228 C C . ASP B 1 64 ? -5.223 -2.018 -12.125 1 96.31 64 ASP B C 1
ATOM 1230 O O . ASP B 1 64 ? -5.539 -1.067 -12.844 1 96.31 64 ASP B O 1
ATOM 1234 N N . VAL B 1 65 ? -6.105 -2.701 -11.336 1 94.5 65 VAL B N 1
ATOM 1235 C CA . VAL B 1 65 ? -7.523 -2.359 -11.289 1 94.5 65 VAL B CA 1
ATOM 1236 C C . VAL B 1 65 ? -8.023 -2.434 -9.852 1 94.5 65 VAL B C 1
ATOM 1238 O O . VAL B 1 65 ? -7.328 -2.932 -8.969 1 94.5 65 VAL B O 1
ATOM 1241 N N . LYS B 1 66 ? -9.219 -1.934 -9.711 1 92.31 66 LYS B N 1
ATOM 1242 C CA . LYS B 1 66 ? -9.875 -2.096 -8.414 1 92.31 66 LYS B CA 1
ATOM 1243 C C . LYS B 1 66 ? -10.133 -3.568 -8.109 1 92.31 66 LYS B C 1
ATOM 1245 O O . LYS B 1 66 ? -10.492 -4.34 -9 1 92.31 66 LYS B O 1
ATOM 1250 N N . ILE B 1 67 ? -9.977 -3.852 -6.812 1 95.06 67 ILE B N 1
ATOM 1251 C CA . ILE B 1 67 ? -10.172 -5.246 -6.441 1 95.06 67 ILE B CA 1
ATOM 1252 C C . ILE B 1 67 ? -11.312 -5.359 -5.438 1 95.06 67 ILE B C 1
ATOM 1254 O O . ILE B 1 67 ? -11.656 -4.379 -4.77 1 95.06 67 ILE B O 1
ATOM 1258 N N . ALA B 1 68 ? -11.891 -6.539 -5.434 1 95.06 68 ALA B N 1
ATOM 1259 C CA . ALA B 1 68 ? -12.922 -6.844 -4.445 1 95.06 68 ALA B CA 1
ATOM 1260 C C . ALA B 1 68 ? -12.289 -7.254 -3.113 1 95.06 68 ALA B C 1
ATOM 1262 O O . ALA B 1 68 ? -11.227 -7.879 -3.086 1 95.06 68 ALA B O 1
ATOM 1263 N N . GLY B 1 69 ? -12.977 -6.883 -2.047 1 95.06 69 GLY B N 1
ATOM 1264 C CA . GLY B 1 69 ? -12.602 -7.375 -0.731 1 95.06 69 GLY B CA 1
ATOM 1265 C C . GLY B 1 69 ? -11.383 -6.684 -0.16 1 95.06 69 GLY B C 1
ATOM 1266 O O . GLY B 1 69 ? -10.633 -7.277 0.623 1 95.06 69 GLY B O 1
ATOM 1267 N N . ARG B 1 70 ? -11.039 -5.504 -0.583 1 94.38 70 ARG B N 1
ATOM 1268 C CA . ARG B 1 70 ? -9.883 -4.766 -0.076 1 94.38 70 ARG B CA 1
ATOM 1269 C C . ARG B 1 70 ? -10.008 -4.523 1.425 1 94.38 70 ARG B C 1
ATOM 1271 O O . ARG B 1 70 ? -8.992 -4.418 2.125 1 94.38 70 ARG B O 1
ATOM 1278 N N . GLU B 1 71 ? -11.266 -4.328 1.877 1 92.31 71 GLU B N 1
ATOM 1279 C CA . GLU B 1 71 ? -11.547 -4.004 3.273 1 92.31 71 GLU B CA 1
ATOM 1280 C C . GLU B 1 71 ? -11.016 -5.09 4.207 1 92.31 71 GLU B C 1
ATOM 1282 O O . GLU B 1 71 ? -10.805 -4.844 5.395 1 92.31 71 GLU B O 1
ATOM 1287 N N . ARG B 1 72 ? -10.75 -6.285 3.705 1 96 72 ARG B N 1
ATOM 1288 C CA . ARG B 1 72 ? -10.258 -7.398 4.508 1 96 72 ARG B CA 1
ATOM 1289 C C . ARG B 1 72 ? -8.844 -7.129 5.016 1 96 72 ARG B C 1
ATOM 1291 O O . ARG B 1 72 ? -8.375 -7.793 5.941 1 96 72 ARG B O 1
ATOM 1298 N N . PHE B 1 73 ? -8.203 -6.121 4.406 1 96.62 73 PHE B N 1
ATOM 1299 C CA . PHE B 1 73 ? -6.809 -5.852 4.75 1 96.62 73 PHE B CA 1
ATOM 1300 C C . PHE B 1 73 ? -6.707 -4.652 5.691 1 96.62 73 PHE B C 1
ATOM 1302 O O . PHE B 1 73 ? -5.613 -4.129 5.918 1 96.62 73 PHE B O 1
ATOM 1309 N N . ALA B 1 74 ? -7.844 -4.176 6.203 1 90.56 74 ALA B N 1
ATOM 1310 C CA . ALA B 1 74 ? -7.84 -3.043 7.121 1 90.56 74 ALA B CA 1
ATOM 1311 C C . ALA B 1 74 ? -6.938 -3.312 8.32 1 90.56 74 ALA B C 1
ATOM 1313 O O . ALA B 1 74 ? -6.953 -4.41 8.883 1 90.56 74 ALA B O 1
ATOM 1314 N N . GLY B 1 75 ? -6.117 -2.301 8.586 1 90.75 75 GLY B N 1
ATOM 1315 C CA . GLY B 1 75 ? -5.254 -2.398 9.75 1 90.75 75 GLY B CA 1
ATOM 1316 C C . GLY B 1 75 ? -3.93 -3.08 9.461 1 90.75 75 GLY B C 1
ATOM 1317 O O . GLY B 1 75 ? -3.047 -3.125 10.32 1 90.75 75 GLY B O 1
ATOM 1318 N N . LYS B 1 76 ? -3.803 -3.658 8.305 1 94.88 76 LYS B N 1
ATOM 1319 C CA . LYS B 1 76 ? -2.562 -4.309 7.891 1 94.88 76 LYS B CA 1
ATOM 1320 C C . LYS B 1 76 ? -1.622 -3.314 7.215 1 94.88 76 LYS B C 1
ATOM 1322 O O . LYS B 1 76 ? -2.047 -2.236 6.793 1 94.88 76 LYS B O 1
ATOM 1327 N N . LYS B 1 77 ? -0.342 -3.619 7.188 1 96.56 77 LYS B N 1
ATOM 1328 C CA . LYS B 1 77 ? 0.589 -2.941 6.289 1 96.56 77 LYS B CA 1
ATOM 1329 C C . LYS B 1 77 ? 0.405 -3.412 4.852 1 96.56 77 LYS B C 1
ATOM 1331 O O . LYS B 1 77 ? 0.49 -4.609 4.566 1 96.56 77 LYS B O 1
ATOM 1336 N N . VAL B 1 78 ? 0.135 -2.512 3.984 1 97.88 78 VAL B N 1
ATOM 1337 C CA . VAL B 1 78 ? -0.173 -2.859 2.602 1 97.88 78 VAL B CA 1
ATOM 1338 C C . VAL B 1 78 ? 0.801 -2.152 1.661 1 97.88 78 VAL B C 1
ATOM 1340 O O . VAL B 1 78 ? 1.102 -0.971 1.843 1 97.88 78 VAL B O 1
ATOM 1343 N N . VAL B 1 79 ? 1.334 -2.887 0.752 1 98.25 79 VAL B N 1
ATOM 1344 C CA . VAL B 1 79 ? 2.068 -2.336 -0.383 1 98.25 79 VAL B CA 1
ATOM 1345 C C . VAL B 1 79 ? 1.31 -2.623 -1.677 1 98.25 79 VAL B C 1
ATOM 1347 O O . VAL B 1 79 ? 0.943 -3.768 -1.947 1 98.25 79 VAL B O 1
ATOM 1350 N N . GLU B 1 80 ? 0.987 -1.605 -2.346 1 98.12 80 GLU B N 1
ATOM 1351 C CA . GLU B 1 80 ? 0.318 -1.724 -3.639 1 98.12 80 GLU B CA 1
ATOM 1352 C C . GLU B 1 80 ? 1.219 -1.243 -4.773 1 98.12 80 GLU B C 1
ATOM 1354 O O . GLU B 1 80 ? 1.786 -0.151 -4.699 1 98.12 80 GLU B O 1
ATOM 1359 N N . VAL B 1 81 ? 1.379 -2.057 -5.785 1 97.75 81 VAL B N 1
ATOM 1360 C CA . VAL B 1 81 ? 2.176 -1.723 -6.961 1 97.75 81 VAL B CA 1
ATOM 1361 C C . VAL B 1 81 ? 1.452 -2.182 -8.227 1 97.75 81 VAL B C 1
ATOM 1363 O O . VAL B 1 81 ? 0.613 -3.084 -8.172 1 97.75 81 VAL B O 1
ATOM 1366 N N . PRO B 1 82 ? 1.817 -1.564 -9.367 1 96.81 82 PRO B N 1
ATOM 1367 C CA . PRO B 1 82 ? 1.334 -2.135 -10.625 1 96.81 82 PRO B CA 1
ATOM 1368 C C . PRO B 1 82 ? 1.817 -3.566 -10.852 1 96.81 82 PRO B C 1
ATOM 1370 O O . PRO B 1 82 ? 2.904 -3.934 -10.398 1 96.81 82 PRO B O 1
ATOM 1373 N N . THR B 1 83 ? 1.038 -4.352 -11.625 1 97.94 83 THR B N 1
ATOM 1374 C CA . THR B 1 83 ? 1.38 -5.75 -11.867 1 97.94 83 THR B CA 1
ATOM 1375 C C . THR B 1 83 ? 2.752 -5.863 -12.523 1 97.94 83 THR B C 1
ATOM 1377 O O . THR B 1 83 ? 3.516 -6.785 -12.227 1 97.94 83 THR B O 1
ATOM 1380 N N . ASP B 1 84 ? 3.107 -4.918 -13.367 1 97.25 84 ASP B N 1
ATOM 1381 C CA . ASP B 1 84 ? 4.375 -4.961 -14.094 1 97.25 84 ASP B CA 1
ATOM 1382 C C . ASP B 1 84 ? 5.559 -4.949 -13.125 1 97.25 84 ASP B C 1
ATOM 1384 O O . ASP B 1 84 ? 6.586 -5.574 -13.383 1 97.25 84 ASP B O 1
ATOM 1388 N N . VAL B 1 85 ? 5.492 -4.25 -12.055 1 96.31 85 VAL B N 1
ATOM 1389 C CA . VAL B 1 85 ? 6.562 -4.168 -11.062 1 96.31 85 VAL B CA 1
ATOM 1390 C C . VAL B 1 85 ? 6.824 -5.547 -10.469 1 96.31 85 VAL B C 1
ATOM 1392 O O . VAL B 1 85 ? 7.977 -5.961 -10.328 1 96.31 85 VAL B O 1
ATOM 1395 N N . ALA B 1 86 ? 5.734 -6.289 -10.102 1 97.94 86 ALA B N 1
ATOM 1396 C CA . ALA B 1 86 ? 5.859 -7.625 -9.523 1 97.94 86 ALA B CA 1
ATOM 1397 C C . ALA B 1 86 ? 6.453 -8.602 -10.531 1 97.94 86 ALA B C 1
ATOM 1399 O O . ALA B 1 86 ? 7.16 -9.539 -10.156 1 97.94 86 ALA B O 1
ATOM 1400 N N . ILE B 1 87 ? 6.16 -8.375 -11.773 1 98.5 87 ILE B N 1
ATOM 1401 C CA . ILE B 1 87 ? 6.629 -9.266 -12.828 1 98.5 87 ILE B CA 1
ATOM 1402 C C . ILE B 1 87 ? 8.102 -8.992 -13.117 1 98.5 87 ILE B C 1
ATOM 1404 O O . ILE B 1 87 ? 8.898 -9.93 -13.234 1 98.5 87 ILE B O 1
ATOM 1408 N N . LYS B 1 88 ? 8.461 -7.77 -13.133 1 97.94 88 LYS B N 1
ATOM 1409 C CA . LYS B 1 88 ? 9.789 -7.379 -13.602 1 97.94 88 LYS B CA 1
ATOM 1410 C C . LYS B 1 88 ? 10.82 -7.461 -12.477 1 97.94 88 LYS B C 1
ATOM 1412 O O . LYS B 1 88 ? 11.992 -7.754 -12.719 1 97.94 88 LYS B O 1
ATOM 1417 N N . SER B 1 89 ? 10.422 -7.188 -11.297 1 97.19 89 SER B N 1
ATOM 1418 C CA . SER B 1 89 ? 11.375 -7.102 -10.195 1 97.19 89 SER B CA 1
ATOM 1419 C C . SER B 1 89 ? 10.82 -7.754 -8.93 1 97.19 89 SER B C 1
ATOM 1421 O O . SER B 1 89 ? 10.828 -7.145 -7.859 1 97.19 89 SER B O 1
ATOM 1423 N N . PRO B 1 90 ? 10.539 -9.023 -9.039 1 97.94 90 PRO B N 1
ATOM 1424 C CA . PRO B 1 90 ? 9.898 -9.68 -7.895 1 97.94 90 PRO B CA 1
ATOM 1425 C C . PRO B 1 90 ? 10.836 -9.797 -6.688 1 97.94 90 PRO B C 1
ATOM 1427 O O . PRO B 1 90 ? 10.391 -9.633 -5.547 1 97.94 90 PRO B O 1
ATOM 1430 N N . LYS B 1 91 ? 12.109 -10.07 -6.898 1 97.69 91 LYS B N 1
ATOM 1431 C CA . LYS B 1 91 ? 13.039 -10.242 -5.789 1 97.69 91 LYS B CA 1
ATOM 1432 C C . LYS B 1 91 ? 13.258 -8.922 -5.047 1 97.69 91 LYS B C 1
ATOM 1434 O O . LYS B 1 91 ? 13.273 -8.891 -3.816 1 97.69 91 LYS B O 1
ATOM 1439 N N . LYS B 1 92 ? 13.484 -7.941 -5.797 1 95.94 92 LYS B N 1
ATOM 1440 C CA . LYS B 1 92 ? 13.633 -6.625 -5.188 1 95.94 92 LYS B CA 1
ATOM 1441 C C . LYS B 1 92 ? 12.375 -6.238 -4.406 1 95.94 92 LYS B C 1
ATOM 1443 O O . LYS B 1 92 ? 12.469 -5.68 -3.311 1 95.94 92 LYS B O 1
ATOM 1448 N N . LEU B 1 93 ? 11.25 -6.52 -4.984 1 96.88 93 LEU B N 1
ATOM 1449 C CA . LEU B 1 93 ? 9.977 -6.227 -4.336 1 96.88 93 LEU B CA 1
ATOM 1450 C C . LEU B 1 93 ? 9.867 -6.957 -3 1 96.88 93 LEU B C 1
ATOM 1452 O O . LEU B 1 93 ? 9.539 -6.348 -1.979 1 96.88 93 LEU B O 1
ATOM 1456 N N . ILE B 1 94 ? 10.195 -8.227 -2.947 1 97.31 94 ILE B N 1
ATOM 1457 C CA . ILE B 1 94 ? 10.125 -9.023 -1.727 1 97.31 94 ILE B CA 1
ATOM 1458 C C . ILE B 1 94 ? 11.086 -8.453 -0.687 1 97.31 94 ILE B C 1
ATOM 1460 O O . ILE B 1 94 ? 10.75 -8.359 0.495 1 97.31 94 ILE B O 1
ATOM 1464 N N . ALA B 1 95 ? 12.211 -8.039 -1.139 1 94.75 95 ALA B N 1
ATOM 1465 C CA . ALA B 1 95 ? 13.18 -7.441 -0.224 1 94.75 95 ALA B CA 1
ATOM 1466 C C . ALA B 1 95 ? 12.617 -6.176 0.424 1 94.75 95 ALA B C 1
ATOM 1468 O O . ALA B 1 95 ? 12.812 -5.945 1.62 1 94.75 95 ALA B O 1
ATOM 1469 N N . LYS B 1 96 ? 11.969 -5.434 -0.349 1 93.81 96 LYS B N 1
ATOM 1470 C CA . LYS B 1 96 ? 11.383 -4.199 0.169 1 93.81 96 LYS B CA 1
ATOM 1471 C C . LYS B 1 96 ? 10.273 -4.5 1.174 1 93.81 96 LYS B C 1
ATOM 1473 O O . LYS B 1 96 ? 10.109 -3.775 2.158 1 93.81 96 LYS B O 1
ATOM 1478 N N . LEU B 1 97 ? 9.523 -5.559 0.921 1 96.44 97 LEU B N 1
ATOM 1479 C CA . LEU B 1 97 ? 8.484 -5.977 1.856 1 96.44 97 LEU B CA 1
ATOM 1480 C C . LEU B 1 97 ? 9.094 -6.355 3.205 1 96.44 97 LEU B C 1
ATOM 1482 O O . LEU B 1 97 ? 8.516 -6.051 4.254 1 96.44 97 LEU B O 1
ATOM 1486 N N . HIS B 1 98 ? 10.227 -6.996 3.193 1 94.88 98 HIS B N 1
ATOM 1487 C CA . HIS B 1 98 ? 10.914 -7.332 4.43 1 94.88 98 HIS B CA 1
ATOM 1488 C C . HIS B 1 98 ? 11.219 -6.082 5.25 1 94.88 98 HIS B C 1
ATOM 1490 O O . HIS B 1 98 ? 11.008 -6.062 6.465 1 94.88 98 HIS B O 1
ATOM 1496 N N . GLU B 1 99 ? 11.633 -5.125 4.559 1 89.88 99 GLU B N 1
ATOM 1497 C CA . GLU B 1 99 ? 12.031 -3.898 5.238 1 89.88 99 GLU B CA 1
ATOM 1498 C C . GLU B 1 99 ? 10.828 -3.186 5.844 1 89.88 99 GLU B C 1
ATOM 1500 O O . GLU B 1 99 ? 10.914 -2.619 6.938 1 89.88 99 GLU B O 1
ATOM 1505 N N . LEU B 1 100 ? 9.781 -3.213 5.164 1 92 100 LEU B N 1
ATOM 1506 C CA . LEU B 1 100 ? 8.578 -2.527 5.633 1 92 100 LEU B CA 1
ATOM 1507 C C . LEU B 1 100 ? 7.891 -3.328 6.73 1 92 100 LEU B C 1
ATOM 1509 O O . LEU B 1 100 ? 7.27 -2.752 7.629 1 92 100 LEU B O 1
ATOM 1513 N N . SER B 1 101 ? 7.926 -4.605 6.652 1 90.88 101 SER B N 1
ATOM 1514 C CA . SER B 1 101 ? 7.277 -5.477 7.625 1 90.88 101 SER B CA 1
ATOM 1515 C C . SER B 1 101 ? 7.98 -5.414 8.977 1 90.88 101 SER B C 1
ATOM 1517 O O . SER B 1 101 ? 7.371 -5.699 10.008 1 90.88 101 SER B O 1
ATOM 1519 N N . GLY B 1 102 ? 9.227 -5 9.016 1 79.44 102 GLY B N 1
ATOM 1520 C CA . GLY B 1 102 ? 10.039 -5.027 10.227 1 79.44 102 GLY B CA 1
ATOM 1521 C C . GLY B 1 102 ? 10.664 -6.383 10.492 1 79.44 102 GLY B C 1
ATOM 1522 O O . GLY B 1 102 ? 11.172 -6.633 11.586 1 79.44 102 GLY B O 1
ATOM 1523 N N . GLN B 1 103 ? 10.398 -7.285 9.648 1 69.5 103 GLN B N 1
ATOM 1524 C CA . GLN B 1 103 ? 11.023 -8.594 9.797 1 69.5 103 GLN B CA 1
ATOM 1525 C C . GLN B 1 103 ? 12.305 -8.688 8.977 1 69.5 103 GLN B C 1
ATOM 1527 O O . GLN B 1 103 ? 12.383 -8.148 7.875 1 69.5 103 GLN B O 1
ATOM 1532 N N . PRO B 1 104 ? 13.539 -8.93 9.656 1 54.81 104 PRO B N 1
ATOM 1533 C CA . PRO B 1 104 ? 14.766 -9.125 8.883 1 54.81 104 PRO B CA 1
ATOM 1534 C C . PRO B 1 104 ? 14.617 -10.188 7.797 1 54.81 104 PRO B C 1
ATOM 1536 O O . PRO B 1 104 ? 13.859 -11.148 7.965 1 54.81 104 PRO B O 1
ATOM 1539 N N . SER B 1 105 ? 15.062 -9.969 6.488 1 44.47 105 SER B N 1
ATOM 1540 C CA . SER B 1 105 ? 15.156 -10.984 5.449 1 44.47 105 SER B CA 1
ATOM 1541 C C . SER B 1 105 ? 16.078 -12.125 5.867 1 44.47 105 SER B C 1
ATOM 1543 O O . SER B 1 105 ? 17.031 -11.906 6.617 1 44.47 105 SER B O 1
#

Sequence (210 aa):
MKIVGISACAAGIAHTYIAKEKILQAAKDAGDTAYVETQGTIGTEDALTSEQISQADIVLLAIDVKIAGRERFAGKKVVEVPTDVAIKSPKKLIAKLHELSGQPSMKIVGISACAAGIAHTYIAKEKILQAAKDAGDTAYVETQGTIGTEDALTSEQISQADIVLLAIDVKIAGRERFAGKKVVEVPTDVAIKSPKKLIAKLHELSGQPS

Nearest PDB structures (foldseek):
  2r48-assembly1_A  TM=9.246E-01  e=4.184E-12  Bacillus subtilis subsp. subtilis str. 168
  2m1z-assembly1_A  TM=9.347E-01  e=1.457E-11  Listeria monocytogenes EGD-e
  2r4q-assembly1_A  TM=9.077E-01  e=1.887E-10  Bacillus subtilis subsp. subtilis str. 168
  2kyr-assembly1_A  TM=9.423E-01  e=5.764E-10  Escherichia coli K-12
  4tn5-assembly1_B  TM=9.205E-01  e=5.764E-10  Escherichia coli K-12

Foldseek 3Di:
DQEEEEFEEPQQPDLQVLLVVLLCVLCVVVVYHYFYWYAGPVGIDSDDDLVSLVPGLEYEYQYDDDDPPPCSNPPHHYDYDHSVCSNPPVNVVVCVRCVVSVHHD/DQEEEEFEEPQQPDLQVLLVVLLCVLCVVVVYHYFYWYAGPVGIDSDDDLVSLVPGLEYEYQYDDDDPPPCSNPPHHYDYDHSVCSNPPVNVVVCVRCVVSVHHD

pLDDT: mean 95.7, std 7.45, range [44.47, 98.94]

Secondary structure (DSSP, 8-state):
-EEEEEEE-SSSSHHHHHHHHHHHHHHHHTT-EEEEEEEETTEEESPPPHHHHHH-SEEEEEESS--TTGGGGTTS-EEEE-HHHHHH-HHHHHHHHHHHHT---/-EEEEEEE-SSSSHHHHHHHHHHHHHHHHTT-EEEEEEEETTEEESPPPHHHHHH-SEEEEEESS--TTGGGGTTS-EEEE-HHHHHH-HHHHHHHHHHHHT---

Radius of gyration: 16.26 Å; Cα contacts (8 Å, |Δi|>4): 455; chains: 2; bounding box: 32×40×36 Å

Organism: Lacticaseibacillus rhamnosus (strain LMS2-1) (NCBI:txid525361)

InterPro domains:
  IPR003353 Phosphotransferase system, fructose-specific IIB subunit [TIGR00829] (4-88)
  IPR003353 Phosphotransferase system, fructose-specific IIB subunit [cd05569] (3-96)
  IPR003501 Phosphotransferase system, EIIB component, type 2/3 [PF02302] (6-96)
  IPR013011 Phosphotransferase system, EIIB component, type 2 [PS51099] (1-99)
  IPR036095 PTS system IIB component-like superfamily [SSF52794] (2-98)
  IPR050864 Bacterial PTS System Sugar Transport Components [PTHR30505] (2-99)

Solvent-accessible surface area (backbone atoms only — not comparable to full-atom values): 10840 Å² total; per-residue (Å²): 95,37,36,29,32,39,18,19,28,79,81,22,49,68,60,16,54,48,21,41,51,35,42,47,50,34,29,47,75,66,66,27,49,63,48,61,19,35,46,35,75,90,39,78,42,67,71,76,48,72,66,57,57,69,66,31,56,33,37,41,34,27,29,54,53,89,70,84,72,61,74,77,52,67,74,43,42,34,40,33,32,35,27,64,53,36,53,74,38,24,57,62,49,51,53,52,48,25,64,73,53,70,45,85,120,95,36,36,30,32,39,16,18,27,80,80,22,47,68,58,16,54,46,21,40,52,34,44,46,50,34,30,47,74,68,66,30,48,64,49,59,18,33,46,36,76,90,39,78,41,67,70,76,46,72,68,56,57,69,66,31,54,32,36,40,35,29,29,55,54,90,70,85,72,62,74,78,51,67,74,43,42,35,40,34,33,35,27,64,53,35,55,73,38,24,56,63,49,50,54,51,48,26,65,72,54,70,44,85,122